Protein AF-A0A9W6NS60-F1 (afdb_monomer_lite)

Foldseek 3Di:
DDPPQPAPALVVLLVLLVLLLVLCCVLPVVCRPLSVLLSVLLSVLRVVQQVQAAWDKDQQQQAPVQWDQDPVGTDGHDSVRIGTYGQAANLLRHLVRCVVVVHHSVVSLVVVVVVCVVVVHDDFPVQLSNLSNQLSVLSNLSSCCSVPVCPPPVCSVVCNVVSSVSNVVSSCSNVPDDRPDDPPDD

InterPro domains:
  IPR002575 Aminoglycoside phosphotransferase [PF01636] (21-112)
  IPR011009 Protein kinase-like domain superfamily [SSF56112] (25-142)

Sequence (186 aa):
MQPEAAQRGGAEIIHESVRAGHALAEVRPDLAGALERCAAVLTPALHRLAATVPATIVHGDFESKNLVLTDSGPCAVDWSTAHVGAHLGDLYSLVRDASLAGVPADAIIAAYADECALLGAPVVDLAWQLALGGTVWTVRALRWVLEEGVHVVPESVTWIDELIERAGVVTDELAALSWTGHDTSP

pLDDT: mean 86.11, std 14.05, range [31.08, 96.5]

Organism: NCBI:txid53360

Secondary structure (DSSP, 8-state):
------B--HHHHHHHHHHHHHHHHHH-GGGTTTTHHHHHHHHHHHHHHHHHS--EEE-S---GGGEEEETTEEEE--GGG-EEE-S-SHHHHHHHHHHHTT--HHHHHHHHHHHHHHHT-----HHHHHHHHHHHHHHHHHHHIIIIIHHH-GGGGGGHHHHHHHHHHHHHHHHH----------

Radius of gyration: 17.15 Å; chains: 1; bounding box: 45×42×52 Å

Structure (mmCIF, N/CA/C/O backbone):
data_AF-A0A9W6NS60-F1
#
_entry.id   AF-A0A9W6NS60-F1
#
loop_
_atom_site.group_PDB
_atom_site.id
_atom_site.type_symbol
_atom_site.label_atom_id
_atom_site.label_alt_id
_atom_site.label_comp_id
_atom_site.label_asym_id
_atom_site.label_entity_id
_atom_site.label_seq_id
_atom_site.pdbx_PDB_ins_code
_atom_site.Cartn_x
_atom_site.Cartn_y
_atom_site.Cartn_z
_atom_site.occupancy
_atom_site.B_iso_or_equiv
_atom_site.auth_seq_id
_atom_site.auth_comp_id
_atom_site.auth_asym_id
_atom_site.auth_atom_id
_atom_site.pdbx_PDB_model_num
ATOM 1 N N . MET A 1 1 ? 1.491 -28.496 19.908 1.00 36.47 1 MET A N 1
ATOM 2 C CA . MET A 1 1 ? 1.407 -28.121 18.484 1.00 36.47 1 MET A CA 1
ATOM 3 C C . MET A 1 1 ? 1.727 -26.640 18.434 1.00 36.47 1 MET A C 1
ATOM 5 O O . MET A 1 1 ? 0.932 -25.856 18.932 1.00 36.47 1 MET A O 1
ATOM 9 N N . GLN A 1 2 ? 2.965 -26.294 18.080 1.00 31.08 2 GLN A N 1
ATOM 10 C CA . GLN A 1 2 ? 3.453 -24.916 18.167 1.00 31.08 2 GLN A CA 1
ATOM 11 C C . GLN A 1 2 ? 2.842 -24.097 17.025 1.00 31.08 2 GLN A C 1
ATOM 13 O O . GLN A 1 2 ? 2.970 -24.527 15.880 1.00 31.08 2 GLN A O 1
ATOM 18 N N . PRO A 1 3 ? 2.166 -22.967 17.291 1.00 41.47 3 PRO A N 1
ATOM 19 C CA . PRO A 1 3 ? 1.731 -22.088 16.229 1.00 41.47 3 PRO A CA 1
ATOM 20 C C . PRO A 1 3 ? 2.911 -21.176 15.882 1.00 41.47 3 PRO A C 1
ATOM 22 O O . PRO A 1 3 ? 3.006 -20.058 16.377 1.00 41.47 3 PRO A O 1
ATOM 25 N N . GLU A 1 4 ? 3.812 -21.641 15.020 1.00 36.50 4 GLU A N 1
ATOM 26 C CA . GLU A 1 4 ? 4.528 -20.728 14.121 1.00 36.50 4 GLU A CA 1
ATOM 27 C C . GLU A 1 4 ? 3.505 -20.217 13.095 1.00 36.50 4 GLU A C 1
ATOM 29 O O . GLU A 1 4 ? 3.523 -20.583 11.923 1.00 36.50 4 GLU A O 1
ATOM 34 N N . ALA A 1 5 ? 2.536 -19.414 13.545 1.00 44.50 5 ALA A N 1
ATOM 35 C CA . ALA A 1 5 ? 1.823 -18.548 12.621 1.00 44.50 5 ALA A CA 1
ATOM 36 C C . ALA A 1 5 ? 2.909 -17.697 11.960 1.00 44.50 5 ALA A C 1
ATOM 38 O O . ALA A 1 5 ? 3.639 -17.007 12.671 1.00 44.50 5 ALA A O 1
ATOM 39 N N . ALA A 1 6 ? 3.083 -17.849 10.644 1.00 49.59 6 ALA A N 1
ATOM 40 C CA . ALA A 1 6 ? 4.164 -17.242 9.883 1.00 49.59 6 ALA A CA 1
ATOM 41 C C . ALA A 1 6 ? 4.228 -15.744 10.196 1.00 49.59 6 ALA A C 1
ATOM 43 O O . ALA A 1 6 ? 3.398 -14.953 9.743 1.00 49.59 6 ALA A O 1
ATOM 44 N N . GLN A 1 7 ? 5.184 -15.370 11.040 1.00 52.56 7 GLN A N 1
ATOM 45 C CA . GLN A 1 7 ? 5.414 -13.988 11.398 1.00 52.56 7 GLN A CA 1
ATOM 46 C C . GLN A 1 7 ? 6.088 -13.342 10.196 1.00 52.56 7 GLN A C 1
ATOM 48 O O . GLN A 1 7 ? 7.312 -13.359 10.067 1.00 52.56 7 GLN A O 1
ATOM 53 N N . ARG A 1 8 ? 5.277 -12.819 9.276 1.00 61.31 8 ARG A N 1
ATOM 54 C CA . ARG A 1 8 ? 5.775 -12.020 8.161 1.00 61.31 8 ARG A CA 1
ATOM 55 C C . ARG A 1 8 ? 6.114 -10.637 8.702 1.00 61.31 8 ARG A C 1
ATOM 57 O O . ARG A 1 8 ? 5.271 -9.749 8.803 1.00 61.31 8 ARG A O 1
ATOM 64 N N . GLY A 1 9 ? 7.352 -10.496 9.159 1.00 66.44 9 GLY A N 1
ATOM 65 C CA . GLY A 1 9 ? 7.889 -9.231 9.651 1.00 66.44 9 GLY A CA 1
ATOM 66 C C . GLY A 1 9 ? 8.365 -8.324 8.515 1.00 66.44 9 GLY A C 1
ATOM 67 O O . GLY A 1 9 ? 8.507 -8.754 7.372 1.00 66.44 9 GLY A O 1
ATOM 68 N N . GLY A 1 10 ? 8.715 -7.077 8.845 1.00 74.81 10 GLY A N 1
ATOM 69 C CA . GLY A 1 10 ? 9.279 -6.119 7.881 1.00 74.81 10 GLY A CA 1
ATOM 70 C C . GLY A 1 10 ? 10.486 -6.650 7.090 1.00 74.81 10 GLY A C 1
ATOM 71 O O . GLY A 1 10 ? 10.685 -6.245 5.952 1.00 74.81 10 GLY A O 1
ATOM 72 N N . ALA A 1 11 ? 11.239 -7.613 7.635 1.00 79.19 11 ALA A N 1
ATOM 73 C CA . ALA A 1 11 ? 12.338 -8.285 6.939 1.00 79.19 11 ALA A CA 1
ATOM 74 C C . ALA A 1 11 ? 11.906 -9.007 5.649 1.00 79.19 11 ALA A C 1
ATOM 76 O O . ALA A 1 11 ? 12.643 -8.986 4.665 1.00 79.19 11 ALA A O 1
ATOM 77 N N . GLU A 1 12 ? 10.718 -9.616 5.626 1.00 82.50 12 GLU A N 1
ATOM 78 C CA . GLU A 1 12 ? 10.209 -10.281 4.424 1.00 82.50 12 GLU A CA 1
ATOM 79 C C . GLU A 1 12 ? 9.831 -9.262 3.353 1.00 82.50 12 GLU A C 1
ATOM 81 O O . GLU A 1 12 ? 10.194 -9.431 2.197 1.00 82.50 12 GLU A O 1
ATOM 86 N N . ILE A 1 13 ? 9.195 -8.158 3.743 1.00 83.69 13 ILE A N 1
ATOM 87 C CA . ILE A 1 13 ? 8.840 -7.073 2.819 1.00 83.69 13 ILE A CA 1
ATOM 88 C C . ILE A 1 13 ? 10.104 -6.423 2.234 1.00 83.69 13 ILE A C 1
ATOM 90 O O . ILE A 1 13 ? 10.163 -6.126 1.042 1.00 83.69 13 ILE A O 1
ATOM 94 N N . ILE A 1 14 ? 11.148 -6.241 3.048 1.00 86.19 14 ILE A N 1
ATOM 95 C CA . ILE A 1 14 ? 12.457 -5.768 2.573 1.00 86.19 14 ILE A CA 1
ATOM 96 C C . ILE A 1 14 ? 13.029 -6.751 1.546 1.00 86.19 14 ILE A C 1
ATOM 98 O O . ILE A 1 14 ? 13.502 -6.338 0.487 1.00 86.19 14 ILE A O 1
ATOM 102 N N . HIS A 1 15 ? 12.950 -8.054 1.823 1.00 88.38 15 HIS A N 1
ATOM 103 C CA . HIS A 1 15 ? 13.390 -9.081 0.886 1.00 88.38 15 HIS A CA 1
ATOM 104 C C . HIS A 1 15 ? 12.571 -9.074 -0.418 1.00 88.38 15 HIS A C 1
ATOM 106 O O . HIS A 1 15 ? 13.153 -9.153 -1.501 1.00 88.38 15 HIS A O 1
ATOM 112 N N . GLU A 1 16 ? 11.247 -8.913 -0.342 1.00 87.38 16 GLU A N 1
ATOM 113 C CA . GLU A 1 16 ? 10.368 -8.755 -1.507 1.00 87.38 16 GLU A CA 1
ATOM 114 C C . GLU A 1 16 ? 10.757 -7.524 -2.342 1.00 87.38 16 GLU A C 1
ATOM 116 O O . GLU A 1 16 ? 10.805 -7.618 -3.568 1.00 87.38 16 GLU A O 1
ATOM 121 N N . SER A 1 17 ? 11.114 -6.405 -1.703 1.00 89.00 17 SER A N 1
ATOM 122 C CA . SER A 1 17 ? 11.588 -5.198 -2.394 1.00 89.00 17 SER A CA 1
ATOM 123 C C . SER A 1 17 ? 12.903 -5.418 -3.139 1.00 89.00 17 SER A C 1
ATOM 125 O O . SER A 1 17 ? 13.058 -4.929 -4.258 1.00 89.00 17 SER A O 1
ATOM 127 N N . VAL A 1 18 ? 13.848 -6.149 -2.543 1.00 91.69 18 VAL A N 1
ATOM 128 C CA . VAL A 1 18 ? 15.124 -6.487 -3.195 1.00 91.69 18 VAL A CA 1
ATOM 129 C C . VAL A 1 18 ? 14.882 -7.402 -4.395 1.00 91.69 18 VAL A C 1
ATOM 131 O O . VAL A 1 18 ? 15.416 -7.157 -5.477 1.00 91.69 18 VAL A O 1
ATOM 134 N N . ARG A 1 19 ? 14.029 -8.419 -4.236 1.00 93.50 19 ARG A N 1
ATOM 135 C CA . ARG A 1 19 ? 13.643 -9.320 -5.330 1.00 93.50 19 ARG A CA 1
ATOM 136 C C . ARG A 1 19 ? 12.975 -8.580 -6.483 1.00 93.50 19 ARG A C 1
ATOM 138 O O . ARG A 1 19 ? 13.364 -8.794 -7.626 1.00 93.50 19 ARG A O 1
ATOM 145 N N . ALA A 1 20 ? 12.043 -7.672 -6.188 1.00 94.06 20 ALA A N 1
ATOM 146 C CA . ALA A 1 20 ? 11.406 -6.831 -7.199 1.00 94.06 20 ALA A CA 1
ATOM 147 C C . ALA A 1 20 ? 12.442 -6.019 -7.993 1.00 94.06 20 ALA A C 1
ATOM 149 O O . ALA A 1 20 ? 12.359 -5.951 -9.214 1.00 94.06 20 ALA A O 1
ATOM 150 N N . GLY A 1 21 ? 13.452 -5.454 -7.319 1.00 94.25 21 GLY A N 1
ATOM 151 C CA . GLY A 1 21 ? 14.536 -4.715 -7.975 1.00 94.25 21 GLY A CA 1
ATOM 152 C C . GLY A 1 21 ? 15.379 -5.578 -8.918 1.00 94.25 21 GLY A C 1
ATOM 153 O O . GLY A 1 21 ? 15.685 -5.148 -10.029 1.00 94.25 21 GLY A O 1
ATOM 154 N N . HIS A 1 22 ? 15.716 -6.804 -8.508 1.00 95.56 22 HIS A N 1
ATOM 155 C CA . HIS A 1 22 ? 16.437 -7.749 -9.365 1.00 95.56 22 HIS A CA 1
ATOM 156 C C . HIS A 1 22 ? 15.605 -8.186 -10.573 1.00 95.56 22 HIS A C 1
ATOM 158 O O . HIS A 1 22 ? 16.082 -8.081 -11.700 1.00 95.56 22 HIS A O 1
ATOM 164 N N . ALA A 1 23 ? 14.354 -8.598 -10.355 1.00 95.62 23 ALA A N 1
ATOM 165 C CA . ALA A 1 23 ? 13.457 -9.006 -11.435 1.00 95.62 23 ALA A CA 1
ATOM 166 C C . ALA A 1 23 ? 13.200 -7.855 -12.425 1.00 95.62 23 ALA A C 1
ATOM 168 O O . ALA A 1 23 ? 13.156 -8.065 -13.635 1.00 95.62 23 ALA A O 1
ATOM 169 N N . LEU A 1 24 ? 13.110 -6.613 -11.934 1.00 96.25 24 LEU A N 1
ATOM 170 C CA . LEU A 1 24 ? 12.964 -5.434 -12.784 1.00 96.25 24 LEU A CA 1
ATOM 171 C C . LEU A 1 24 ? 14.176 -5.249 -13.697 1.00 96.25 24 LEU A C 1
ATOM 173 O O . LEU A 1 24 ? 14.001 -5.009 -14.885 1.00 96.25 24 LEU A O 1
ATOM 177 N N . ALA A 1 25 ? 15.392 -5.394 -13.166 1.00 96.00 25 ALA A N 1
ATOM 178 C CA . ALA A 1 25 ? 16.612 -5.271 -13.960 1.00 96.00 25 ALA A CA 1
ATOM 179 C C . ALA A 1 25 ? 16.729 -6.355 -15.048 1.00 96.00 25 ALA A C 1
ATOM 181 O O . ALA A 1 25 ? 17.377 -6.120 -16.067 1.00 96.00 25 ALA A O 1
ATOM 182 N N . GLU A 1 26 ? 16.103 -7.518 -14.854 1.00 94.75 26 GLU A N 1
ATOM 183 C CA . GLU A 1 26 ? 16.051 -8.595 -15.847 1.00 94.75 26 GLU A CA 1
ATOM 184 C C . GLU A 1 26 ? 14.983 -8.346 -16.925 1.00 94.75 26 GLU A C 1
ATOM 186 O O . GLU A 1 26 ? 15.270 -8.474 -18.116 1.00 94.75 26 GLU A O 1
ATOM 191 N N . VAL A 1 27 ? 13.765 -7.965 -16.525 1.00 94.00 27 VAL A N 1
ATOM 192 C CA . VAL A 1 27 ? 12.612 -7.799 -17.435 1.00 94.00 27 VAL A CA 1
ATOM 193 C C . VAL A 1 27 ? 12.630 -6.446 -18.161 1.00 94.00 27 VAL A C 1
ATOM 195 O O . VAL A 1 27 ? 12.282 -6.367 -19.341 1.00 94.00 27 VAL A O 1
ATOM 198 N N . ARG A 1 28 ? 13.042 -5.374 -17.475 1.00 94.31 28 ARG A N 1
ATOM 199 C CA . ARG A 1 28 ? 13.142 -3.989 -17.975 1.00 94.31 28 ARG A CA 1
ATOM 200 C C . ARG A 1 28 ? 14.478 -3.359 -17.552 1.00 94.31 28 ARG A C 1
ATOM 202 O O . ARG A 1 28 ? 14.511 -2.516 -16.653 1.00 94.31 28 ARG A O 1
ATOM 209 N N . PRO A 1 29 ? 15.598 -3.729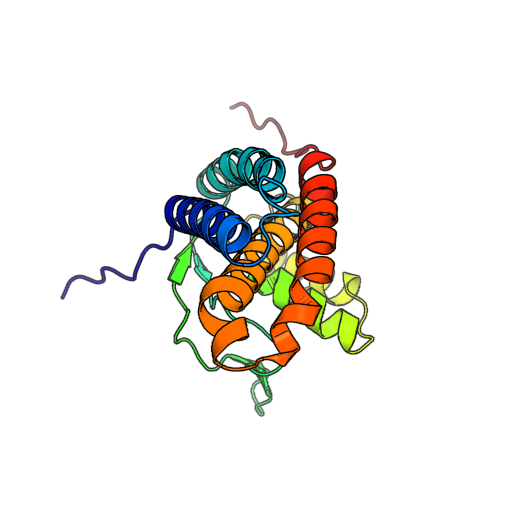 -18.203 1.00 95.62 29 PRO A N 1
ATOM 210 C CA . PRO A 1 29 ? 16.925 -3.208 -17.860 1.00 95.62 29 PRO A CA 1
ATOM 211 C C . PRO A 1 29 ? 17.036 -1.678 -17.943 1.00 95.62 29 PRO A C 1
ATOM 213 O O . PRO A 1 29 ? 17.870 -1.081 -17.267 1.00 95.62 29 PRO A O 1
ATOM 216 N N . ASP A 1 30 ? 16.193 -1.036 -18.755 1.00 96.25 30 ASP A N 1
ATOM 217 C CA . ASP A 1 30 ? 16.081 0.421 -18.870 1.00 96.25 30 ASP A CA 1
ATOM 218 C C . ASP A 1 30 ? 15.549 1.100 -17.596 1.00 96.25 30 ASP A C 1
ATOM 220 O O . ASP A 1 30 ? 15.785 2.290 -17.397 1.00 96.25 30 ASP A O 1
ATOM 224 N N . LEU A 1 31 ? 14.886 0.343 -16.717 1.00 95.56 31 LEU A N 1
ATOM 225 C CA . LEU A 1 31 ? 14.365 0.786 -15.421 1.00 95.56 31 LEU A CA 1
ATOM 226 C C . LEU A 1 31 ? 15.184 0.243 -14.238 1.00 95.56 31 LEU A C 1
ATOM 228 O O . LEU A 1 31 ? 14.749 0.321 -13.085 1.00 95.56 31 LEU A O 1
ATOM 232 N N . ALA A 1 32 ? 16.369 -0.319 -14.492 1.00 94.38 32 ALA A N 1
ATOM 233 C CA . ALA A 1 32 ? 17.237 -0.817 -13.433 1.00 94.38 32 ALA A CA 1
ATOM 234 C C . ALA A 1 32 ? 17.545 0.288 -12.403 1.00 94.38 32 ALA A C 1
ATOM 236 O O . ALA A 1 32 ? 17.852 1.427 -12.752 1.00 94.38 32 ALA A O 1
ATOM 237 N N . GLY A 1 33 ? 17.443 -0.056 -11.118 1.00 93.25 33 GLY A N 1
ATOM 238 C CA . GLY A 1 33 ? 17.663 0.880 -10.011 1.00 93.25 33 GLY A CA 1
ATOM 239 C C . GLY A 1 33 ? 16.458 1.759 -9.647 1.00 93.25 33 GLY A C 1
ATOM 240 O O . GLY A 1 33 ? 16.489 2.420 -8.610 1.00 93.25 33 GLY A O 1
ATOM 241 N N . ALA A 1 34 ? 15.353 1.726 -10.407 1.00 94.00 34 ALA A N 1
ATOM 242 C CA . ALA A 1 34 ? 14.173 2.563 -10.137 1.00 94.00 34 ALA A CA 1
ATOM 243 C C . ALA A 1 34 ? 13.568 2.364 -8.729 1.00 94.00 34 ALA A C 1
ATOM 245 O O . ALA A 1 34 ? 12.948 3.274 -8.181 1.00 94.00 34 ALA A O 1
ATOM 246 N N . LEU A 1 35 ? 13.784 1.198 -8.108 1.00 93.19 35 LEU A N 1
ATOM 247 C CA . LEU A 1 35 ? 13.288 0.873 -6.766 1.00 93.19 35 LEU A CA 1
ATOM 248 C C . LEU A 1 35 ? 14.288 1.142 -5.629 1.00 93.19 35 LEU A C 1
ATOM 250 O O . LEU A 1 35 ? 13.926 0.970 -4.465 1.00 93.19 35 LEU A O 1
ATOM 254 N N . GLU A 1 36 ? 15.520 1.575 -5.912 1.00 92.25 36 GLU A N 1
ATOM 255 C CA . GLU A 1 36 ? 16.553 1.777 -4.878 1.00 92.25 36 GLU A CA 1
ATOM 256 C C . GLU A 1 36 ? 16.108 2.786 -3.818 1.00 92.25 36 GLU A C 1
ATOM 258 O O . GLU A 1 36 ? 16.220 2.545 -2.612 1.00 92.25 36 GLU A O 1
ATOM 263 N N . ARG A 1 37 ? 15.529 3.904 -4.267 1.00 90.56 37 ARG A N 1
ATOM 264 C CA . ARG A 1 37 ? 14.999 4.928 -3.366 1.00 90.56 37 ARG A CA 1
ATOM 265 C C . ARG A 1 37 ? 13.819 4.410 -2.544 1.00 90.56 37 ARG A C 1
ATOM 267 O O . ARG A 1 37 ? 13.756 4.689 -1.349 1.00 90.56 37 ARG A O 1
ATOM 274 N N . CYS A 1 38 ? 12.921 3.643 -3.162 1.00 91.62 38 CYS A N 1
ATOM 275 C CA . CYS A 1 38 ? 11.798 3.015 -2.469 1.00 91.62 38 CYS A CA 1
ATOM 276 C C . CYS A 1 38 ? 12.305 2.120 -1.328 1.00 91.62 38 CYS A C 1
ATOM 278 O O . CYS A 1 38 ? 11.885 2.289 -0.186 1.00 91.62 38 CYS A O 1
ATOM 280 N N . ALA A 1 39 ? 13.278 1.243 -1.592 1.00 90.12 39 ALA A N 1
ATOM 281 C CA . ALA A 1 39 ? 13.865 0.369 -0.574 1.00 90.12 39 ALA A CA 1
ATOM 282 C C . ALA A 1 39 ? 14.515 1.151 0.587 1.00 90.12 39 ALA A C 1
ATOM 284 O O . ALA A 1 39 ? 14.366 0.772 1.757 1.00 90.12 39 ALA A O 1
ATOM 285 N N . ALA A 1 40 ? 15.196 2.261 0.276 1.00 91.56 40 ALA A N 1
ATOM 286 C CA . ALA A 1 40 ? 15.855 3.120 1.260 1.00 91.56 40 ALA A CA 1
ATOM 287 C C . ALA A 1 40 ? 14.871 3.845 2.198 1.00 91.56 40 ALA A C 1
ATOM 289 O O . ALA A 1 40 ? 15.190 4.046 3.369 1.00 91.56 40 ALA A O 1
ATOM 290 N N . VAL A 1 41 ? 13.681 4.212 1.712 1.00 92.62 41 VAL A N 1
ATOM 291 C CA . VAL A 1 41 ? 12.613 4.822 2.529 1.00 92.62 41 VAL A CA 1
ATOM 292 C C . VAL A 1 41 ? 11.813 3.752 3.278 1.00 92.62 41 VAL A C 1
ATOM 294 O O . VAL A 1 41 ? 11.516 3.903 4.465 1.00 92.62 41 VAL A O 1
ATOM 297 N N . LEU A 1 42 ? 11.501 2.644 2.606 1.00 90.25 42 LEU A N 1
ATOM 298 C CA . LEU A 1 42 ? 10.649 1.579 3.123 1.00 90.25 42 LEU A CA 1
ATOM 299 C C . LEU A 1 42 ? 11.269 0.870 4.334 1.00 90.25 42 LEU A C 1
ATOM 301 O O . LEU A 1 42 ? 10.591 0.643 5.334 1.00 90.25 42 LEU A O 1
ATOM 305 N N . THR A 1 43 ? 12.564 0.557 4.274 1.00 90.56 43 THR A N 1
ATOM 306 C CA . THR A 1 43 ? 13.271 -0.177 5.339 1.00 90.56 43 THR A CA 1
ATOM 307 C C . THR A 1 43 ? 13.153 0.499 6.716 1.00 90.56 43 THR A C 1
ATOM 309 O O . THR A 1 43 ? 12.602 -0.114 7.634 1.00 90.56 43 THR A O 1
ATOM 312 N N . PRO A 1 44 ? 13.601 1.756 6.916 1.00 90.88 44 PRO A N 1
ATOM 313 C CA . PRO A 1 44 ? 13.474 2.414 8.217 1.00 90.88 44 PRO A CA 1
ATOM 314 C C . PRO A 1 44 ? 12.011 2.627 8.637 1.00 90.88 44 PRO A C 1
ATOM 316 O O . PRO A 1 44 ? 11.717 2.590 9.834 1.00 90.88 44 PRO A O 1
ATOM 319 N N . ALA A 1 45 ? 11.085 2.807 7.688 1.00 90.50 45 ALA A N 1
ATOM 320 C CA . ALA A 1 45 ? 9.660 2.947 7.980 1.00 90.50 45 ALA A CA 1
ATOM 321 C C . ALA A 1 45 ? 9.052 1.651 8.545 1.00 90.50 45 ALA A C 1
ATOM 323 O O . ALA A 1 45 ? 8.366 1.689 9.565 1.00 90.50 45 ALA A O 1
ATOM 324 N N . LEU A 1 46 ? 9.368 0.493 7.958 1.00 88.88 46 LEU A N 1
ATOM 325 C CA . LEU A 1 46 ? 8.920 -0.812 8.457 1.00 88.88 46 LEU A CA 1
ATOM 326 C C . LEU A 1 46 ? 9.470 -1.120 9.852 1.00 88.88 46 LEU A C 1
ATOM 328 O O . LEU A 1 46 ? 8.734 -1.600 10.713 1.00 88.88 46 LEU A O 1
ATOM 332 N N . HIS A 1 47 ? 10.748 -0.813 10.094 1.00 88.25 47 HIS A N 1
ATOM 333 C CA . HIS A 1 47 ? 11.355 -0.964 11.419 1.00 88.25 47 HIS A CA 1
ATOM 334 C C . HIS A 1 47 ? 10.649 -0.092 12.460 1.00 88.25 47 HIS A C 1
ATOM 336 O O . HIS A 1 47 ? 10.388 -0.545 13.574 1.00 88.25 47 HIS A O 1
ATOM 342 N N . ARG A 1 48 ? 10.311 1.148 12.090 1.00 86.50 48 ARG A N 1
ATOM 343 C CA . ARG A 1 48 ? 9.569 2.061 12.960 1.00 86.50 48 ARG A CA 1
ATOM 344 C C . ARG A 1 48 ? 8.178 1.525 13.271 1.00 86.50 48 ARG A C 1
ATOM 346 O O . ARG A 1 48 ? 7.822 1.474 14.440 1.00 86.50 48 ARG A O 1
ATOM 353 N N . LEU A 1 49 ? 7.422 1.105 12.259 1.00 86.31 49 LEU A N 1
ATOM 354 C CA . LEU A 1 49 ? 6.073 0.580 12.462 1.00 86.31 49 LEU A CA 1
ATOM 355 C C . LEU A 1 49 ? 6.080 -0.634 13.398 1.00 86.31 49 LEU A C 1
ATOM 357 O O . LEU A 1 49 ? 5.277 -0.698 14.323 1.00 86.31 49 LEU A O 1
ATOM 361 N N . ALA A 1 50 ? 7.014 -1.566 13.194 1.00 84.31 50 ALA A N 1
ATOM 362 C CA . ALA A 1 50 ? 7.142 -2.751 14.038 1.00 84.31 50 ALA A CA 1
ATOM 363 C C . ALA A 1 50 ? 7.455 -2.419 15.511 1.00 84.31 50 ALA A C 1
ATOM 365 O O . ALA A 1 50 ? 7.158 -3.222 16.392 1.00 84.31 50 ALA A O 1
ATOM 366 N N . ALA A 1 51 ? 8.053 -1.255 15.782 1.00 85.12 51 ALA A N 1
ATOM 367 C CA . ALA A 1 51 ? 8.344 -0.787 17.133 1.00 85.12 51 ALA A CA 1
ATOM 368 C C . ALA A 1 51 ? 7.184 -0.005 17.777 1.00 85.12 51 ALA A C 1
ATOM 370 O O . ALA A 1 51 ? 7.158 0.123 19.000 1.00 85.12 51 ALA A O 1
ATOM 371 N N . THR A 1 52 ? 6.252 0.541 16.988 1.00 82.44 52 THR A N 1
ATOM 372 C CA . THR A 1 52 ? 5.200 1.451 17.478 1.00 82.44 52 THR A CA 1
ATOM 373 C C . THR A 1 52 ? 3.804 0.844 17.479 1.00 82.44 52 THR A C 1
ATOM 375 O O . THR A 1 52 ? 2.990 1.205 18.327 1.00 82.44 52 THR A O 1
ATOM 378 N N . VAL A 1 53 ? 3.512 -0.061 16.547 1.00 82.38 53 VAL A N 1
ATOM 379 C CA . VAL A 1 53 ? 2.182 -0.648 16.372 1.00 82.38 53 VAL A CA 1
ATOM 380 C C . VAL A 1 53 ? 2.233 -2.131 16.739 1.00 82.38 53 VAL A C 1
ATOM 382 O O . VAL A 1 53 ? 3.044 -2.870 16.174 1.00 82.38 53 VAL A O 1
ATOM 385 N N . PRO A 1 54 ? 1.378 -2.597 17.670 1.00 83.56 54 PRO A N 1
ATOM 386 C CA . PRO A 1 54 ? 1.281 -4.013 17.996 1.00 83.56 54 PRO A CA 1
ATOM 387 C C . PRO A 1 54 ? 0.968 -4.855 16.759 1.00 83.56 54 PRO A C 1
ATOM 389 O O . PRO A 1 54 ? 0.166 -4.466 15.908 1.00 83.56 54 PRO A O 1
ATOM 392 N N . ALA A 1 55 ? 1.574 -6.038 16.679 1.00 85.31 55 ALA A N 1
ATOM 393 C CA . ALA A 1 55 ? 1.235 -6.983 15.629 1.00 85.31 55 ALA A CA 1
ATOM 394 C C . ALA A 1 55 ? -0.212 -7.475 15.794 1.00 85.31 55 ALA A C 1
ATOM 396 O O . ALA A 1 55 ? -0.659 -7.784 16.900 1.00 85.31 55 ALA A O 1
ATOM 397 N N . THR A 1 56 ? -0.918 -7.576 14.676 1.00 86.44 56 THR A N 1
ATOM 398 C CA . THR A 1 56 ? -2.277 -8.102 14.557 1.00 86.44 56 THR A CA 1
ATOM 399 C C . THR A 1 56 ? -2.321 -9.146 13.441 1.00 86.44 56 THR A C 1
ATOM 401 O O . THR A 1 56 ? -1.307 -9.426 12.795 1.00 86.44 56 THR A O 1
ATOM 404 N N . ILE A 1 57 ? -3.489 -9.741 13.217 1.00 89.88 57 ILE A N 1
ATOM 405 C CA . ILE A 1 57 ? -3.743 -10.530 12.015 1.00 89.88 57 ILE A CA 1
ATOM 406 C C . ILE A 1 57 ? -3.936 -9.554 10.854 1.00 89.88 57 ILE A C 1
ATOM 408 O O . ILE A 1 57 ? -4.828 -8.709 10.886 1.00 89.88 57 ILE A O 1
ATOM 412 N N . VAL A 1 58 ? -3.097 -9.695 9.837 1.00 88.44 58 VAL A N 1
ATOM 413 C CA . VAL A 1 58 ? -3.195 -9.006 8.552 1.00 88.44 58 VAL A CA 1
ATOM 414 C C . VAL A 1 58 ? -3.707 -10.025 7.544 1.00 88.44 58 VAL A C 1
ATOM 416 O O . VAL A 1 58 ? -3.140 -11.111 7.427 1.00 88.44 58 VAL A O 1
ATOM 419 N N . HIS A 1 59 ? -4.775 -9.699 6.825 1.00 91.94 59 HIS A N 1
ATOM 420 C CA . HIS A 1 59 ? -5.345 -10.541 5.777 1.00 91.94 59 HIS A CA 1
ATOM 421 C C . HIS A 1 59 ? -4.380 -10.675 4.596 1.00 91.94 59 HIS A C 1
ATOM 423 O O . HIS A 1 59 ? -4.172 -11.766 4.067 1.00 91.94 59 HIS A O 1
ATOM 429 N N . GLY A 1 60 ? -3.752 -9.566 4.194 1.00 87.25 60 GLY A N 1
ATOM 430 C CA . GLY A 1 60 ? -2.720 -9.529 3.157 1.00 87.25 60 GLY A CA 1
ATOM 431 C C . GLY A 1 60 ? -3.244 -9.443 1.721 1.00 87.25 60 GLY A C 1
ATOM 432 O O . GLY A 1 60 ? -2.420 -9.311 0.816 1.00 87.25 60 GLY A O 1
ATOM 433 N N . ASP A 1 61 ? -4.569 -9.480 1.555 1.00 89.00 61 ASP A N 1
ATOM 434 C CA . ASP A 1 61 ? -5.334 -9.304 0.306 1.00 89.00 61 ASP A CA 1
ATOM 435 C C . ASP A 1 61 ? -6.752 -8.781 0.640 1.00 89.00 61 ASP A C 1
ATOM 437 O O . ASP A 1 61 ? -7.770 -9.354 0.254 1.00 89.00 61 ASP A O 1
ATOM 441 N N . PHE A 1 62 ? -6.833 -7.761 1.505 1.00 92.44 62 PHE A N 1
ATOM 442 C CA . PHE A 1 62 ? -8.106 -7.229 2.013 1.00 92.44 62 PHE A CA 1
ATOM 443 C C . PHE A 1 62 ? -8.755 -6.264 1.013 1.00 92.44 62 PHE A C 1
ATOM 445 O O . PHE A 1 62 ? -8.769 -5.045 1.189 1.00 92.44 62 PHE A O 1
ATOM 452 N N . GLU A 1 63 ? -9.253 -6.835 -0.075 1.00 91.12 63 GLU A N 1
ATOM 453 C CA . GLU A 1 63 ? -9.878 -6.131 -1.193 1.00 91.12 63 GLU A CA 1
ATOM 454 C C . GLU A 1 63 ? -11.380 -6.431 -1.254 1.00 91.12 63 GLU A C 1
ATOM 456 O O . GLU A 1 63 ? -11.857 -7.423 -0.699 1.00 91.12 63 GLU A O 1
ATOM 461 N N . SER A 1 64 ? -12.144 -5.593 -1.957 1.00 92.00 64 SER A N 1
ATOM 462 C CA . SER A 1 64 ? -13.609 -5.710 -2.044 1.00 92.00 64 SER A CA 1
ATOM 463 C C . SER A 1 64 ? -14.071 -7.073 -2.574 1.00 92.00 64 SER A C 1
ATOM 465 O O . SER A 1 64 ? -15.071 -7.612 -2.102 1.00 92.00 64 SER A O 1
ATOM 467 N N . LYS A 1 65 ? -13.300 -7.683 -3.486 1.00 93.06 65 LYS A N 1
ATOM 468 C CA . LYS A 1 65 ? -13.527 -9.043 -4.011 1.00 93.06 65 LYS A CA 1
ATOM 469 C C . LYS A 1 65 ? -13.490 -10.142 -2.938 1.00 93.06 65 LYS A C 1
ATOM 471 O O . LYS A 1 65 ? -14.104 -11.188 -3.128 1.00 93.06 65 LYS A O 1
ATOM 476 N N . ASN A 1 66 ? -12.799 -9.893 -1.825 1.00 95.94 66 ASN A N 1
ATOM 477 C CA . ASN A 1 66 ? -12.628 -10.818 -0.705 1.00 95.94 66 ASN A CA 1
ATOM 478 C C . ASN A 1 66 ? -13.550 -10.475 0.482 1.00 95.94 66 ASN A C 1
ATOM 480 O O . ASN A 1 66 ? -13.387 -11.014 1.577 1.00 95.94 66 ASN A O 1
ATOM 484 N N . LEU A 1 67 ? -14.545 -9.602 0.275 1.00 94.81 67 LEU A N 1
ATOM 485 C CA . LEU A 1 67 ? -15.571 -9.265 1.258 1.00 94.81 67 LEU A CA 1
ATOM 486 C C . LEU A 1 67 ? -16.944 -9.760 0.796 1.00 94.81 67 LEU A C 1
ATOM 488 O O . LEU A 1 67 ? -17.476 -9.334 -0.228 1.00 94.81 67 LEU A O 1
ATOM 492 N N . VAL A 1 68 ? -17.556 -10.633 1.592 1.00 96.25 68 VAL A N 1
ATOM 493 C CA . VAL A 1 68 ? -18.908 -11.149 1.361 1.00 96.25 68 VAL A CA 1
ATOM 494 C C . VAL A 1 68 ? -19.873 -10.467 2.319 1.00 96.25 68 VAL A C 1
ATOM 496 O O . VAL A 1 68 ? -19.705 -10.532 3.535 1.00 96.25 68 VAL A O 1
ATOM 499 N N . LEU A 1 69 ? -20.913 -9.828 1.786 1.00 95.69 69 LEU A N 1
ATOM 500 C CA . LEU A 1 69 ? -21.990 -9.282 2.607 1.00 95.69 69 LEU A CA 1
ATOM 501 C C . LEU A 1 69 ? -22.923 -10.408 3.056 1.00 95.69 69 LEU A C 1
ATOM 503 O O . LEU A 1 69 ? -23.465 -11.147 2.234 1.00 95.69 69 LEU A O 1
ATOM 507 N N . THR A 1 70 ? -23.111 -10.522 4.366 1.00 95.50 70 THR A N 1
ATOM 508 C CA . THR A 1 70 ? -24.034 -11.470 4.998 1.00 95.50 70 THR A CA 1
ATOM 509 C C . THR A 1 70 ? -25.113 -10.717 5.772 1.00 95.50 70 THR A C 1
ATOM 511 O O . THR A 1 70 ? -24.982 -9.517 6.019 1.00 95.50 70 THR A O 1
ATOM 514 N N . ASP A 1 71 ? -26.142 -11.425 6.242 1.00 95.50 71 ASP A N 1
ATOM 515 C CA . ASP A 1 71 ? -27.178 -10.849 7.115 1.00 95.50 71 ASP A CA 1
ATOM 516 C C . ASP A 1 71 ? -26.611 -10.274 8.428 1.00 95.50 71 ASP A C 1
ATOM 518 O O . ASP A 1 71 ? -27.247 -9.446 9.074 1.00 95.50 71 ASP A O 1
ATOM 522 N N . SER A 1 72 ? -25.412 -10.709 8.834 1.00 93.88 72 SER A N 1
ATOM 523 C CA . SER A 1 72 ? -24.708 -10.228 10.033 1.00 93.88 72 SER A CA 1
ATOM 524 C C . SER A 1 72 ? -23.665 -9.144 9.736 1.00 93.88 72 SER A C 1
ATOM 526 O O . SER A 1 72 ? -22.973 -8.705 10.651 1.00 93.88 72 SER A O 1
ATOM 528 N N . GLY A 1 73 ? -23.540 -8.713 8.477 1.00 92.56 73 GLY A N 1
ATOM 529 C CA . GLY A 1 73 ? -22.545 -7.739 8.028 1.00 92.56 73 GLY A CA 1
ATOM 530 C C . GLY A 1 73 ? -21.467 -8.330 7.108 1.00 92.56 73 GLY A C 1
ATOM 531 O O . GLY A 1 73 ? -21.587 -9.476 6.657 1.00 92.56 73 GLY A O 1
ATOM 532 N N . PRO A 1 74 ? -20.433 -7.536 6.774 1.00 91.88 74 PRO A N 1
ATOM 533 C CA . PRO A 1 74 ? -19.341 -7.969 5.908 1.00 91.88 74 PRO A CA 1
ATOM 534 C C . PRO A 1 74 ? -18.492 -9.059 6.575 1.00 91.88 74 PRO A C 1
ATOM 536 O O . PRO A 1 74 ? -18.143 -8.968 7.750 1.00 91.88 74 PRO A O 1
ATOM 539 N N . CYS A 1 75 ? -18.133 -10.080 5.804 1.00 95.25 75 CYS A N 1
ATOM 540 C CA . CYS A 1 75 ? -17.275 -11.183 6.213 1.00 95.25 75 CYS A CA 1
ATOM 541 C C . CYS A 1 75 ? -16.102 -11.311 5.237 1.00 95.25 75 CYS A C 1
ATOM 543 O O . CYS A 1 75 ? -16.311 -11.405 4.027 1.00 95.25 75 CYS A O 1
ATOM 545 N N . ALA A 1 76 ? -14.878 -11.318 5.763 1.00 95.19 76 ALA A N 1
ATOM 546 C CA . ALA A 1 76 ? -13.681 -11.518 4.958 1.00 95.19 76 ALA A CA 1
ATOM 547 C C . ALA A 1 76 ? -13.452 -13.004 4.651 1.00 95.19 76 ALA A C 1
ATOM 549 O O . ALA A 1 76 ? -13.557 -13.863 5.536 1.00 95.19 76 ALA A O 1
ATOM 550 N N . VAL A 1 77 ? -13.128 -13.293 3.395 1.00 96.50 77 VAL A N 1
ATOM 551 C CA . VAL A 1 77 ? -12.839 -14.632 2.868 1.00 96.50 77 VAL A CA 1
ATOM 552 C C . VAL A 1 77 ? -11.463 -14.651 2.201 1.00 96.50 77 VAL A C 1
ATOM 554 O O . VAL A 1 77 ? -10.893 -13.606 1.942 1.00 96.50 77 VAL A O 1
ATOM 557 N N . ASP A 1 78 ? -10.954 -15.843 1.883 1.00 95.50 78 ASP A N 1
ATOM 558 C CA . ASP A 1 78 ? -9.620 -16.033 1.287 1.00 95.50 78 ASP A CA 1
ATOM 559 C C . ASP A 1 78 ? -8.451 -15.580 2.185 1.00 95.50 78 ASP A C 1
ATOM 561 O O . ASP A 1 78 ? -7.596 -14.772 1.838 1.00 95.50 78 ASP A O 1
ATOM 565 N N . TRP A 1 79 ? -8.372 -16.195 3.366 1.00 94.44 79 TRP A N 1
ATOM 566 C CA . TRP A 1 79 ? -7.309 -15.973 4.352 1.00 94.44 79 TRP A CA 1
ATOM 567 C C . TRP A 1 79 ? -5.961 -16.621 3.979 1.00 94.44 79 TRP A C 1
ATOM 569 O O . TRP A 1 79 ? -5.098 -16.793 4.840 1.00 94.44 79 TRP A O 1
ATOM 579 N N . SER A 1 80 ? -5.762 -17.035 2.725 1.00 91.12 80 SER A N 1
ATOM 580 C CA . SER A 1 80 ? -4.577 -17.798 2.301 1.00 91.12 80 SER A CA 1
ATOM 581 C C . SER A 1 80 ? -3.270 -16.997 2.405 1.00 91.12 80 SER A C 1
ATOM 583 O O . SER A 1 80 ? -2.202 -17.579 2.606 1.00 91.12 80 SER A O 1
ATOM 585 N N . THR A 1 81 ? -3.352 -15.665 2.339 1.00 86.00 81 THR A N 1
ATOM 586 C CA . THR A 1 81 ? -2.225 -14.728 2.493 1.00 86.00 81 THR A CA 1
ATOM 587 C C . THR A 1 81 ? -2.075 -14.163 3.907 1.00 86.00 81 THR A C 1
ATOM 589 O O . THR A 1 81 ? -1.210 -13.307 4.147 1.00 86.00 81 THR A O 1
ATOM 592 N N . ALA A 1 82 ? -2.916 -14.614 4.840 1.00 89.81 82 ALA A N 1
ATOM 593 C CA . ALA A 1 82 ? -2.982 -14.038 6.167 1.00 89.81 82 ALA A CA 1
ATOM 594 C C . ALA A 1 82 ? -1.719 -14.329 6.982 1.00 89.81 82 ALA A C 1
ATOM 596 O O . ALA A 1 82 ? -1.134 -15.412 6.917 1.00 89.81 82 ALA A O 1
ATOM 597 N N . HIS A 1 83 ? -1.298 -13.345 7.767 1.00 86.75 83 HIS A N 1
ATOM 598 C CA . HIS A 1 83 ? -0.090 -13.418 8.580 1.00 86.75 83 HIS A CA 1
ATOM 599 C C . HIS A 1 83 ? -0.202 -12.539 9.822 1.00 86.75 83 HIS A C 1
ATOM 601 O O . HIS A 1 83 ? -1.099 -11.708 9.942 1.00 86.75 83 HIS A O 1
ATOM 607 N N . VAL A 1 84 ? 0.734 -12.716 10.755 1.00 87.81 84 VAL A N 1
ATOM 608 C CA . VAL A 1 84 ? 0.862 -11.837 11.920 1.00 87.81 84 VAL A CA 1
ATOM 609 C C . VAL A 1 84 ? 1.901 -10.763 11.620 1.00 87.81 84 VAL A C 1
ATOM 611 O O . VAL A 1 84 ? 3.057 -11.083 11.335 1.00 87.81 84 VAL A O 1
ATOM 614 N N . GLY A 1 85 ? 1.498 -9.498 11.699 1.00 83.81 85 GLY A N 1
ATOM 615 C CA . GLY A 1 85 ? 2.345 -8.348 11.388 1.00 83.81 85 GLY A CA 1
ATOM 616 C C . GLY A 1 85 ? 1.712 -7.037 11.839 1.00 83.81 85 GLY A C 1
ATOM 617 O O . GLY A 1 85 ? 0.591 -7.014 12.344 1.00 83.81 85 GLY A O 1
ATOM 618 N N . ALA A 1 86 ? 2.432 -5.929 11.689 1.00 79.69 86 ALA A N 1
ATOM 619 C CA . ALA A 1 86 ? 1.815 -4.623 11.879 1.00 79.69 86 ALA A CA 1
ATOM 620 C C . ALA A 1 86 ? 0.844 -4.335 10.721 1.00 79.69 86 ALA A C 1
ATOM 622 O O . ALA A 1 86 ? 1.076 -4.759 9.587 1.00 79.69 86 ALA A O 1
ATOM 623 N N . HIS A 1 87 ? -0.240 -3.617 11.013 1.00 70.44 87 HIS A N 1
ATOM 624 C CA . HIS A 1 87 ? -1.226 -3.208 10.016 1.00 70.44 87 HIS A CA 1
ATOM 625 C C . HIS A 1 87 ? -0.533 -2.366 8.928 1.00 70.44 87 HIS A C 1
ATOM 627 O O . HIS A 1 87 ? -0.092 -1.244 9.181 1.00 70.44 87 HIS A O 1
ATOM 633 N N . LEU A 1 88 ? -0.410 -2.921 7.722 1.00 66.38 88 LEU A N 1
ATOM 634 C CA . LEU A 1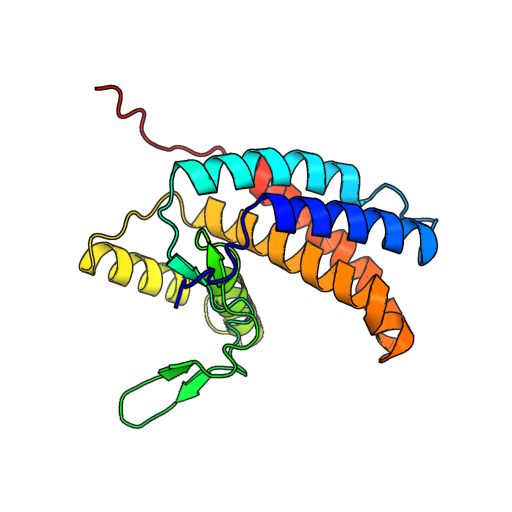 88 ? 0.320 -2.302 6.615 1.00 66.38 88 LEU A CA 1
ATOM 635 C C . LEU A 1 88 ? -0.554 -2.173 5.372 1.00 66.38 88 LEU A C 1
ATOM 637 O O . LEU A 1 88 ? -0.782 -1.072 4.898 1.00 66.38 88 LEU A O 1
ATOM 641 N N . GLY A 1 89 ? -1.046 -3.287 4.833 1.00 75.81 89 GLY A N 1
ATOM 642 C CA . GLY A 1 89 ? -1.630 -3.307 3.487 1.00 75.81 89 GLY A CA 1
ATOM 643 C C . GLY A 1 89 ? -3.154 -3.302 3.421 1.00 75.81 89 GLY A C 1
ATOM 644 O O . GLY A 1 89 ? -3.700 -2.892 2.399 1.00 75.81 89 GLY A O 1
ATOM 645 N N . ASP A 1 90 ? -3.844 -3.748 4.470 1.00 90.00 90 ASP A N 1
ATOM 646 C CA . ASP A 1 90 ? -5.274 -4.068 4.371 1.00 90.00 90 ASP A CA 1
ATOM 647 C C . ASP A 1 90 ? -6.146 -2.813 4.246 1.00 90.00 90 ASP A C 1
ATOM 649 O O . ASP A 1 90 ? -6.926 -2.704 3.301 1.00 90.00 90 ASP A O 1
ATOM 653 N N . LEU A 1 91 ? -5.959 -1.815 5.119 1.00 90.38 91 LEU A N 1
ATOM 654 C CA . LEU A 1 91 ? -6.687 -0.547 4.998 1.00 90.38 91 LEU A CA 1
ATOM 655 C C . LEU A 1 91 ? -6.328 0.192 3.707 1.00 90.38 91 LEU A C 1
ATOM 657 O O . LEU A 1 91 ? -7.218 0.742 3.067 1.00 90.38 91 LEU A O 1
ATOM 661 N N . TYR A 1 92 ? -5.056 0.180 3.288 1.00 92.19 92 TYR A N 1
ATOM 662 C CA . TYR A 1 92 ? -4.668 0.777 2.006 1.00 92.19 92 TYR A CA 1
ATOM 663 C C . TYR A 1 92 ? -5.408 0.117 0.837 1.00 92.19 92 TYR A C 1
ATOM 665 O O . TYR A 1 92 ? -5.942 0.817 -0.021 1.00 92.19 92 TYR A O 1
ATOM 673 N N . SER A 1 93 ? -5.454 -1.217 0.809 1.00 91.25 93 SER A N 1
ATOM 674 C CA . SER A 1 93 ? -6.100 -1.971 -0.271 1.00 91.25 93 SER A CA 1
ATOM 675 C C . SER A 1 93 ? -7.598 -1.681 -0.316 1.00 91.25 93 SER A C 1
ATOM 677 O O . SER A 1 93 ? -8.122 -1.373 -1.385 1.00 91.25 93 SER A O 1
ATOM 679 N N . LEU A 1 94 ? -8.256 -1.641 0.846 1.00 92.19 94 LEU A N 1
ATOM 680 C CA . LEU A 1 94 ? -9.669 -1.283 0.949 1.00 92.19 94 LEU A CA 1
ATOM 681 C C . LEU A 1 94 ? -9.949 0.161 0.503 1.00 92.19 94 LEU A C 1
ATOM 683 O O . LEU A 1 94 ? -10.886 0.399 -0.256 1.00 92.19 94 LEU A O 1
ATOM 687 N N . VAL A 1 95 ? -9.136 1.128 0.945 1.00 93.50 95 VAL A N 1
ATOM 688 C CA . VAL A 1 95 ? -9.265 2.546 0.561 1.00 93.50 95 VAL A CA 1
ATOM 689 C C . VAL A 1 95 ? -9.049 2.731 -0.942 1.00 93.50 95 VAL A C 1
ATOM 691 O O . VAL A 1 95 ? -9.784 3.490 -1.583 1.00 93.50 95 VAL A O 1
ATOM 694 N N . ARG A 1 96 ? -8.070 2.028 -1.523 1.00 91.69 96 ARG A N 1
ATOM 695 C CA . ARG A 1 96 ? -7.807 2.044 -2.967 1.00 91.69 96 ARG A CA 1
ATOM 696 C C . ARG A 1 96 ? -9.003 1.498 -3.747 1.00 91.69 96 ARG A C 1
ATOM 698 O O . ARG A 1 96 ? -9.481 2.179 -4.649 1.00 91.69 96 ARG A O 1
ATOM 705 N N . ASP A 1 97 ? -9.499 0.316 -3.387 1.00 91.81 97 ASP A N 1
ATOM 706 C CA . ASP A 1 97 ? -10.647 -0.321 -4.048 1.00 91.81 97 ASP A CA 1
ATOM 707 C C . ASP A 1 97 ? -11.899 0.555 -3.989 1.00 91.81 97 ASP A C 1
ATOM 709 O O . ASP A 1 97 ? -12.582 0.769 -4.990 1.00 91.81 97 ASP A O 1
ATOM 713 N N . ALA A 1 98 ? -12.173 1.118 -2.817 1.00 90.88 98 ALA A N 1
ATOM 714 C CA . ALA A 1 98 ? -13.281 2.034 -2.622 1.00 90.88 98 ALA A CA 1
ATOM 715 C C . ALA A 1 98 ? -13.161 3.286 -3.497 1.00 90.88 98 ALA A C 1
ATOM 717 O O . ALA A 1 98 ? -14.131 3.678 -4.145 1.00 90.88 98 ALA A O 1
ATOM 718 N N . SER A 1 99 ? -11.960 3.865 -3.579 1.00 91.50 99 SER A N 1
ATOM 719 C CA . SER A 1 99 ? -11.694 5.028 -4.432 1.00 91.50 99 SER A CA 1
ATOM 720 C C . SER A 1 99 ? -11.945 4.710 -5.909 1.00 91.50 99 SER A C 1
ATOM 722 O O . SER A 1 99 ? -12.570 5.506 -6.609 1.00 91.50 99 SER A O 1
ATOM 724 N N . LEU A 1 100 ? -11.532 3.525 -6.374 1.00 90.50 100 LEU A N 1
ATOM 725 C CA . LEU A 1 100 ? -11.807 3.043 -7.736 1.00 90.50 100 LEU A CA 1
ATOM 726 C C . LEU A 1 100 ? -13.309 2.838 -7.993 1.00 90.50 100 LEU A C 1
ATOM 728 O O . LEU A 1 100 ? -13.777 3.041 -9.112 1.00 90.50 100 LEU A O 1
ATOM 732 N N . ALA A 1 101 ? -14.075 2.496 -6.957 1.00 89.81 101 ALA A N 1
ATOM 733 C CA . ALA A 1 101 ? -15.531 2.385 -7.001 1.00 89.81 101 ALA A CA 1
ATOM 734 C C . ALA A 1 101 ? -16.270 3.731 -6.824 1.00 89.81 101 ALA A C 1
ATOM 736 O O . ALA A 1 101 ? -17.501 3.754 -6.792 1.00 89.81 101 ALA A O 1
ATOM 737 N N . GLY A 1 102 ? -15.552 4.856 -6.705 1.00 92.00 102 GLY A N 1
ATOM 738 C CA . GLY A 1 102 ? -16.138 6.185 -6.499 1.00 92.00 102 GLY A CA 1
ATOM 739 C C . GLY A 1 102 ? -16.612 6.456 -5.066 1.00 92.00 102 GLY A C 1
ATOM 740 O O . GLY A 1 102 ? -17.344 7.420 -4.834 1.00 92.00 102 GLY A O 1
ATOM 741 N N . VAL A 1 103 ? -16.212 5.624 -4.103 1.00 90.88 103 VAL A N 1
ATOM 742 C CA . VAL A 1 103 ? -16.461 5.840 -2.676 1.00 90.88 103 VAL A CA 1
ATOM 743 C C . VAL A 1 103 ? -15.375 6.767 -2.111 1.00 90.88 103 VAL A C 1
ATOM 745 O O . VAL A 1 103 ? -14.191 6.541 -2.368 1.00 90.88 103 VAL A O 1
ATOM 748 N N . PRO A 1 104 ? -15.737 7.797 -1.326 1.00 91.06 104 PRO A N 1
ATOM 749 C CA . PRO A 1 104 ? -14.759 8.696 -0.723 1.00 91.06 104 PRO A CA 1
ATOM 750 C C . PRO A 1 104 ? -13.799 7.965 0.231 1.00 91.06 104 PRO A C 1
ATOM 752 O O . PRO A 1 104 ? -14.225 7.289 1.170 1.00 91.06 104 PRO A O 1
ATOM 755 N N . ALA A 1 105 ? -12.492 8.107 -0.007 1.00 90.19 105 ALA A N 1
ATOM 756 C CA . ALA A 1 105 ? -11.438 7.494 0.806 1.00 90.19 105 ALA A CA 1
ATOM 757 C C . ALA A 1 105 ? -11.497 7.931 2.280 1.00 90.19 105 ALA A C 1
ATOM 759 O O . ALA A 1 105 ? -11.298 7.123 3.187 1.00 90.19 105 ALA A O 1
ATOM 760 N N . ASP A 1 106 ? -11.801 9.206 2.516 1.00 91.44 106 ASP A N 1
ATOM 761 C CA . ASP A 1 106 ? -11.926 9.817 3.839 1.00 91.44 106 ASP A CA 1
ATOM 762 C C . ASP A 1 106 ? -13.005 9.151 4.699 1.00 91.44 106 ASP A C 1
ATOM 764 O O . ASP A 1 106 ? -12.791 8.973 5.896 1.00 91.44 106 ASP A O 1
ATOM 768 N N . ALA A 1 107 ? -14.113 8.705 4.104 1.00 91.25 107 ALA A N 1
ATOM 769 C CA . ALA A 1 107 ? -15.175 8.006 4.825 1.00 91.25 107 ALA A CA 1
ATOM 770 C C . ALA A 1 107 ? -14.697 6.670 5.424 1.00 91.25 107 ALA A C 1
ATOM 772 O O . ALA A 1 107 ? -15.028 6.349 6.565 1.00 91.25 107 ALA A O 1
ATOM 773 N N . ILE A 1 108 ? -13.888 5.904 4.685 1.00 91.38 108 ILE A N 1
ATOM 774 C CA . ILE A 1 108 ? -13.346 4.619 5.159 1.00 91.38 108 ILE A CA 1
ATOM 775 C C . ILE A 1 108 ? -12.272 4.841 6.218 1.00 91.38 108 ILE A C 1
ATOM 777 O O . ILE A 1 108 ? -12.254 4.152 7.237 1.00 91.38 108 ILE A O 1
ATOM 781 N N . ILE A 1 109 ? -11.398 5.823 5.998 1.00 92.19 109 ILE A N 1
ATOM 782 C CA . ILE A 1 109 ? -10.337 6.176 6.946 1.00 92.19 109 ILE A CA 1
ATOM 783 C C . ILE A 1 109 ? -10.946 6.666 8.266 1.00 92.19 109 ILE A C 1
ATOM 785 O O . ILE A 1 109 ? -10.490 6.255 9.332 1.00 92.19 109 ILE A O 1
ATOM 789 N N . ALA A 1 110 ? -11.994 7.494 8.204 1.00 91.56 110 ALA A N 1
ATOM 790 C CA . ALA A 1 110 ? -12.719 7.968 9.379 1.00 91.56 110 ALA A CA 1
ATOM 791 C C . ALA A 1 110 ? -13.387 6.812 10.135 1.00 91.56 110 ALA A C 1
ATOM 793 O O . ALA A 1 110 ? -13.180 6.682 11.337 1.00 91.56 110 ALA A O 1
ATOM 794 N N . ALA A 1 111 ? -14.095 5.919 9.435 1.00 91.44 111 ALA A N 1
ATOM 795 C CA . ALA A 1 111 ? -14.724 4.756 10.061 1.00 91.44 111 ALA A CA 1
ATOM 796 C C . ALA A 1 111 ? -13.701 3.838 10.758 1.00 91.44 111 ALA A C 1
ATOM 798 O O . ALA A 1 111 ? -13.946 3.357 11.862 1.00 91.44 111 ALA A O 1
ATOM 799 N N . TYR A 1 112 ? -12.531 3.629 10.145 1.00 91.00 112 TYR A N 1
ATOM 800 C CA . TYR A 1 112 ? -11.444 2.867 10.762 1.00 91.00 112 TYR A CA 1
ATOM 801 C C . TYR A 1 112 ? -10.900 3.552 12.027 1.00 91.00 112 TYR A C 1
ATOM 803 O O . TYR A 1 112 ? -10.664 2.892 13.042 1.00 91.00 112 TYR A O 1
ATOM 811 N N . ALA A 1 113 ? -10.712 4.875 11.979 1.00 90.06 113 ALA A N 1
ATOM 812 C CA . ALA A 1 113 ? -10.245 5.661 13.118 1.00 90.06 113 ALA A CA 1
ATOM 813 C C . ALA A 1 113 ? -11.237 5.620 14.292 1.00 90.06 113 ALA A C 1
ATOM 815 O O . ALA A 1 113 ? -10.817 5.418 15.433 1.00 90.06 113 ALA A O 1
ATOM 816 N N . ASP A 1 114 ? -12.533 5.761 14.004 1.00 92.50 114 ASP A N 1
ATOM 817 C CA . ASP A 1 114 ? -13.611 5.712 14.995 1.00 92.50 114 ASP A CA 1
ATOM 818 C C . ASP A 1 114 ? -13.661 4.347 15.695 1.00 92.50 114 ASP A C 1
ATOM 820 O O . ASP A 1 114 ? -13.734 4.283 16.924 1.00 92.50 114 ASP A O 1
ATOM 824 N N . GLU A 1 115 ? -13.543 3.253 14.938 1.00 91.38 115 GLU A N 1
ATOM 825 C CA . GLU A 1 115 ? -13.540 1.900 15.502 1.00 91.38 115 GLU A CA 1
ATOM 826 C C . GLU A 1 115 ? -12.292 1.650 16.360 1.00 91.38 115 GLU A C 1
ATOM 828 O O . GLU A 1 115 ? -12.376 1.100 17.459 1.00 91.38 115 GLU A O 1
ATOM 833 N N . CYS A 1 116 ? -11.120 2.117 15.921 1.00 87.81 116 CYS A N 1
ATOM 834 C CA . CYS A 1 116 ? -9.912 2.029 16.738 1.00 87.81 116 CYS A CA 1
ATOM 835 C C . CYS A 1 116 ? -10.044 2.825 18.044 1.00 87.81 116 CYS A C 1
ATOM 837 O O . CYS A 1 116 ? -9.634 2.334 19.098 1.00 87.81 116 CYS A O 1
ATOM 839 N N . ALA A 1 117 ? -10.641 4.020 18.000 1.00 88.81 117 ALA A N 1
ATOM 840 C CA . ALA A 1 117 ? -10.904 4.821 19.193 1.00 88.81 117 ALA A CA 1
ATOM 841 C C . ALA A 1 117 ? -11.878 4.113 20.148 1.00 88.81 117 ALA A C 1
ATOM 843 O O . ALA A 1 117 ? -11.636 4.081 21.357 1.00 88.81 117 ALA A O 1
ATOM 844 N N . LEU A 1 118 ? -12.934 3.494 19.613 1.00 91.94 118 LEU A N 1
ATOM 845 C CA . LEU A 1 118 ? -13.908 2.718 20.383 1.00 91.94 118 LEU A CA 1
ATOM 846 C C . LEU A 1 118 ? -13.264 1.509 21.079 1.00 91.94 118 LEU A C 1
ATOM 848 O O . LEU A 1 118 ? -13.566 1.226 22.240 1.00 91.94 118 LEU A O 1
ATOM 852 N N . LEU A 1 119 ? -12.360 0.816 20.385 1.00 88.44 119 LEU A N 1
ATOM 853 C CA . LEU A 1 119 ? -11.662 -0.371 20.885 1.00 88.44 119 LEU A CA 1
ATOM 854 C C . LEU A 1 119 ? -10.433 -0.044 21.750 1.00 88.44 119 LEU A C 1
ATOM 856 O O . LEU A 1 119 ? -9.812 -0.956 22.299 1.00 88.44 119 LEU A O 1
ATOM 860 N N . GLY A 1 120 ? -10.058 1.233 21.874 1.00 86.00 120 GLY A N 1
ATOM 861 C CA . GLY A 1 120 ? -8.828 1.651 22.553 1.00 86.00 120 GLY A CA 1
ATOM 862 C C . GLY A 1 120 ? -7.553 1.173 21.847 1.00 86.00 120 GLY A C 1
ATOM 863 O O . GLY A 1 120 ? -6.511 1.023 22.489 1.00 86.00 120 GLY A O 1
ATOM 864 N N . ALA A 1 121 ? -7.629 0.901 20.543 1.00 80.94 121 ALA A N 1
ATOM 865 C CA . ALA A 1 121 ? -6.491 0.486 19.739 1.00 80.94 121 ALA A CA 1
ATOM 866 C C . ALA A 1 121 ? -5.587 1.695 19.428 1.00 80.94 121 ALA A C 1
ATOM 868 O O . ALA A 1 121 ? -6.087 2.779 19.111 1.00 80.94 121 ALA A O 1
ATOM 869 N N . PRO A 1 122 ? -4.252 1.544 19.493 1.00 70.75 122 PRO A N 1
ATOM 870 C CA . PRO A 1 122 ? -3.339 2.641 19.211 1.00 70.75 122 PRO A CA 1
ATOM 871 C C . PRO A 1 122 ? -3.392 3.013 17.725 1.00 70.75 122 PRO A C 1
ATOM 873 O O . PRO A 1 122 ? -2.914 2.273 16.865 1.00 70.75 122 PRO A O 1
ATOM 876 N N . VAL A 1 123 ? -3.938 4.192 17.427 1.00 68.25 123 VAL A N 1
ATOM 877 C CA . VAL A 1 123 ? -3.875 4.789 16.090 1.00 68.25 123 VAL A CA 1
ATOM 878 C C . VAL A 1 123 ? -2.642 5.678 16.015 1.00 68.25 123 VAL A C 1
ATOM 880 O O . VAL A 1 123 ? -2.594 6.748 16.619 1.00 68.25 123 VAL A O 1
ATOM 883 N N . VAL A 1 124 ? -1.631 5.239 15.269 1.00 71.12 124 VAL A N 1
ATOM 884 C CA . VAL A 1 124 ? -0.423 6.034 15.017 1.00 71.12 124 VAL A CA 1
ATOM 885 C C . VAL A 1 124 ? -0.497 6.577 13.599 1.00 71.12 124 VAL A C 1
ATOM 887 O O . VAL A 1 124 ? -0.316 5.801 12.675 1.00 71.12 124 VAL A O 1
ATOM 890 N N . ASP A 1 125 ? -0.748 7.877 13.430 1.00 83.75 125 ASP A N 1
ATOM 891 C CA . ASP A 1 125 ? -0.611 8.608 12.155 1.00 83.75 125 ASP A CA 1
ATOM 892 C C . ASP A 1 125 ? -1.121 7.828 10.916 1.00 83.75 125 ASP A C 1
ATOM 894 O O . ASP A 1 125 ? -0.347 7.242 10.154 1.00 83.75 125 ASP A O 1
ATOM 898 N N . LEU A 1 126 ? -2.449 7.774 10.732 1.00 86.88 126 LEU A N 1
ATOM 899 C CA . LEU A 1 126 ? -3.080 6.986 9.659 1.00 86.88 126 LEU A CA 1
ATOM 900 C C . LEU A 1 126 ? -2.609 7.385 8.261 1.00 86.88 126 LEU A C 1
ATOM 902 O O . LEU A 1 126 ? -2.492 6.518 7.399 1.00 86.88 126 LEU A O 1
ATOM 906 N N . ALA A 1 127 ? -2.316 8.667 8.036 1.00 88.69 127 ALA A N 1
ATOM 907 C CA . ALA A 1 127 ? -1.788 9.130 6.759 1.00 88.69 127 ALA A CA 1
ATOM 908 C C . ALA A 1 127 ? -0.436 8.465 6.464 1.00 88.69 127 ALA A C 1
ATOM 910 O O . ALA A 1 127 ? -0.234 7.918 5.378 1.00 88.69 127 ALA A O 1
ATOM 911 N N . TRP A 1 128 ? 0.458 8.435 7.456 1.00 89.06 128 TRP A N 1
ATOM 912 C CA . TRP A 1 128 ? 1.747 7.761 7.336 1.00 89.06 128 TRP A CA 1
ATOM 913 C C . TRP A 1 128 ? 1.601 6.244 7.145 1.00 89.06 128 TRP A C 1
ATOM 915 O O . TRP A 1 128 ? 2.266 5.670 6.280 1.00 89.06 128 TRP A O 1
ATOM 925 N N . GLN A 1 129 ? 0.701 5.589 7.888 1.00 88.00 129 GLN A N 1
ATOM 926 C CA . GLN A 1 129 ? 0.452 4.149 7.720 1.00 88.00 129 GLN A CA 1
ATOM 927 C C . GLN A 1 129 ? -0.106 3.806 6.336 1.00 88.00 129 GLN A C 1
ATOM 929 O O . GLN A 1 129 ? 0.302 2.805 5.752 1.00 88.00 129 GLN A O 1
ATOM 934 N N . LEU A 1 130 ? -1.005 4.628 5.794 1.00 90.44 130 LEU A N 1
ATOM 935 C CA . LEU A 1 130 ? -1.564 4.440 4.455 1.00 90.44 130 LEU A CA 1
ATOM 936 C C . LEU A 1 130 ? -0.508 4.614 3.364 1.00 90.44 130 LEU A C 1
ATOM 938 O O . LEU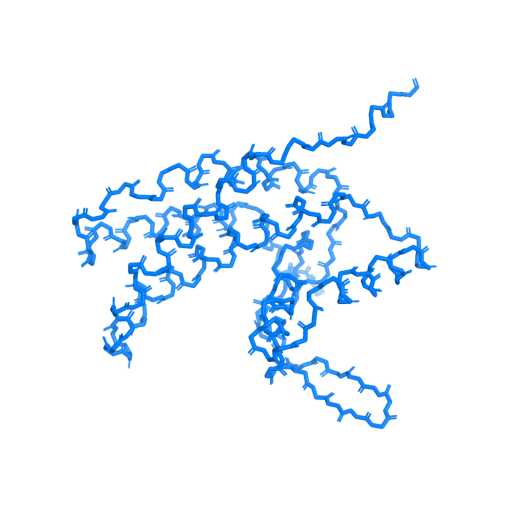 A 1 130 ? -0.461 3.798 2.445 1.00 90.44 130 LEU A O 1
ATOM 942 N N . ALA A 1 131 ? 0.362 5.621 3.476 1.00 91.56 131 ALA A N 1
ATOM 943 C CA . ALA A 1 131 ? 1.471 5.815 2.539 1.00 91.56 131 ALA A CA 1
ATOM 944 C C . ALA A 1 131 ? 2.457 4.633 2.580 1.00 91.56 131 ALA A C 1
ATOM 946 O O . ALA A 1 131 ? 2.872 4.105 1.541 1.00 91.56 131 ALA A O 1
ATOM 947 N N . LEU A 1 132 ? 2.778 4.147 3.785 1.00 91.19 132 LEU A N 1
ATOM 948 C CA . LEU A 1 132 ? 3.598 2.951 3.969 1.00 91.19 132 LEU A CA 1
ATOM 949 C C . LEU A 1 132 ? 2.919 1.711 3.373 1.00 91.19 132 LEU A C 1
ATOM 951 O O . LEU A 1 132 ? 3.548 0.964 2.625 1.00 91.19 132 LEU A O 1
ATOM 955 N N . GLY A 1 133 ? 1.628 1.530 3.638 1.00 91.06 133 GLY A N 1
ATOM 956 C CA . GLY A 1 133 ? 0.808 0.468 3.069 1.00 91.06 133 GLY A CA 1
ATOM 957 C C . GLY A 1 133 ? 0.773 0.469 1.551 1.00 91.06 133 GLY A C 1
ATOM 958 O O . GLY A 1 133 ? 0.951 -0.577 0.926 1.00 91.06 133 GLY A O 1
ATOM 959 N N . GLY A 1 134 ? 0.628 1.650 0.954 1.00 91.69 134 GLY A N 1
ATOM 960 C CA . GLY A 1 134 ? 0.674 1.830 -0.490 1.00 91.69 134 GLY A CA 1
ATOM 961 C C . GLY A 1 134 ? 2.027 1.491 -1.089 1.00 91.69 134 GLY A C 1
ATOM 962 O O . GLY A 1 134 ? 2.087 0.837 -2.131 1.00 91.69 134 GLY A O 1
ATOM 963 N N . THR A 1 135 ? 3.107 1.846 -0.397 1.00 91.50 135 THR A N 1
ATOM 964 C CA . THR A 1 135 ? 4.471 1.468 -0.788 1.00 91.50 135 THR A CA 1
ATOM 965 C C . THR A 1 135 ? 4.645 -0.049 -0.776 1.00 91.50 135 THR A C 1
ATOM 967 O O . THR A 1 135 ? 5.069 -0.630 -1.776 1.00 91.50 135 THR A O 1
ATOM 970 N N . VAL A 1 136 ? 4.246 -0.713 0.314 1.00 90.56 136 VAL A N 1
ATOM 971 C CA . VAL A 1 136 ? 4.315 -2.178 0.442 1.00 90.56 136 VAL A CA 1
ATOM 972 C C . VAL A 1 136 ? 3.476 -2.870 -0.628 1.00 90.56 136 VAL A C 1
ATOM 974 O O . VAL A 1 136 ? 3.968 -3.775 -1.300 1.00 90.56 136 VAL A O 1
ATOM 977 N N . TRP A 1 137 ? 2.224 -2.446 -0.813 1.00 91.19 137 TRP A N 1
ATOM 978 C CA . TRP A 1 137 ? 1.342 -3.031 -1.819 1.00 91.19 137 TRP A CA 1
ATOM 979 C C . TRP A 1 137 ? 1.930 -2.881 -3.224 1.00 91.19 137 TRP A C 1
ATOM 981 O O . TRP A 1 137 ? 1.977 -3.856 -3.969 1.00 91.19 137 TRP A O 1
ATOM 991 N N . THR A 1 138 ? 2.450 -1.697 -3.564 1.00 92.06 138 THR A N 1
ATOM 992 C CA . THR A 1 138 ? 3.002 -1.429 -4.901 1.00 92.06 138 THR A CA 1
ATOM 993 C C . THR A 1 138 ? 4.231 -2.289 -5.182 1.00 92.06 138 THR A C 1
ATOM 995 O O . THR A 1 138 ? 4.323 -2.890 -6.249 1.00 92.06 138 THR A O 1
ATOM 998 N N . VAL A 1 139 ? 5.140 -2.430 -4.211 1.00 91.25 139 VAL A N 1
ATOM 999 C CA . VAL A 1 139 ? 6.303 -3.324 -4.329 1.00 91.25 139 VAL A CA 1
ATOM 1000 C C . VAL A 1 139 ? 5.870 -4.777 -4.542 1.00 91.25 139 VAL A C 1
ATOM 1002 O O . VAL A 1 139 ? 6.447 -5.475 -5.376 1.00 91.25 139 VAL A O 1
A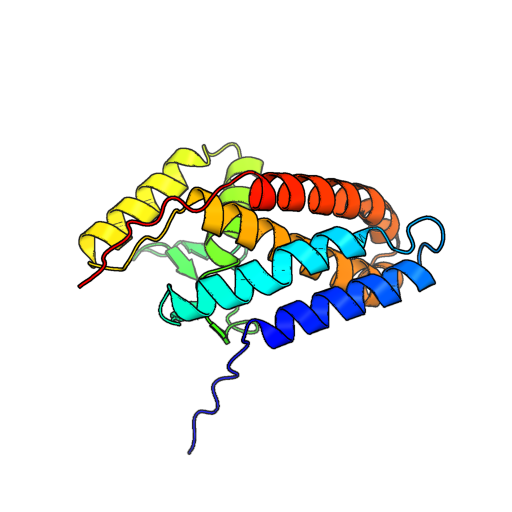TOM 1005 N N . ARG A 1 140 ? 4.840 -5.240 -3.824 1.00 90.12 140 ARG A N 1
ATOM 1006 C CA . ARG A 1 140 ? 4.326 -6.614 -3.951 1.00 90.12 140 ARG A CA 1
ATOM 1007 C C . ARG A 1 140 ? 3.649 -6.853 -5.295 1.00 90.12 140 ARG A C 1
ATOM 1009 O O . ARG A 1 140 ? 3.920 -7.876 -5.921 1.00 90.12 140 ARG A O 1
ATOM 1016 N N . ALA A 1 141 ? 2.826 -5.909 -5.747 1.00 91.12 141 ALA A N 1
ATOM 1017 C CA . ALA A 1 141 ? 2.188 -5.952 -7.057 1.00 91.12 141 ALA A CA 1
ATOM 1018 C C . ALA A 1 141 ? 3.241 -5.979 -8.172 1.00 91.12 141 ALA A C 1
ATOM 1020 O O . ALA A 1 141 ? 3.197 -6.844 -9.044 1.00 91.12 141 ALA A O 1
ATOM 1021 N N . LEU A 1 142 ? 4.244 -5.102 -8.093 1.00 94.44 142 LEU A N 1
ATOM 1022 C CA . LEU A 1 142 ? 5.332 -5.042 -9.061 1.00 94.44 142 LEU A CA 1
ATOM 1023 C C . LEU A 1 142 ? 6.162 -6.329 -9.077 1.00 94.44 142 LEU A C 1
ATOM 1025 O O . LEU A 1 142 ? 6.411 -6.870 -10.150 1.00 94.44 142 LEU A O 1
ATOM 1029 N N . ARG A 1 143 ? 6.531 -6.872 -7.907 1.00 94.31 143 ARG A N 1
ATOM 1030 C CA . ARG A 1 143 ? 7.203 -8.177 -7.814 1.00 94.31 143 ARG A CA 1
ATOM 1031 C C . ARG A 1 143 ? 6.389 -9.264 -8.509 1.00 94.31 143 ARG A C 1
ATOM 1033 O O . ARG A 1 143 ? 6.942 -10.006 -9.310 1.00 94.31 143 ARG A O 1
ATOM 1040 N N . TRP A 1 144 ? 5.094 -9.358 -8.203 1.00 93.56 144 TRP A N 1
ATOM 1041 C CA . TRP A 1 144 ? 4.225 -10.365 -8.807 1.00 93.56 144 TRP A CA 1
ATOM 1042 C C . TRP A 1 144 ? 4.162 -10.210 -10.328 1.00 93.56 144 TRP A C 1
ATOM 1044 O O . TRP A 1 144 ? 4.327 -11.200 -11.036 1.00 93.56 144 TRP A O 1
ATOM 1054 N N . VAL A 1 145 ? 3.995 -8.985 -10.840 1.00 95.56 145 VAL A N 1
ATOM 1055 C CA . VAL A 1 145 ? 3.995 -8.727 -12.287 1.00 95.56 145 VAL A CA 1
ATOM 1056 C C . VAL A 1 145 ? 5.303 -9.198 -12.919 1.00 95.56 145 VAL A C 1
ATOM 1058 O O . VAL A 1 145 ? 5.257 -9.907 -13.918 1.00 95.56 145 VAL A O 1
ATOM 1061 N N . LEU A 1 146 ? 6.448 -8.842 -12.334 1.00 95.19 146 LEU A N 1
ATOM 1062 C CA . LEU A 1 146 ? 7.774 -9.135 -12.886 1.00 95.19 146 LEU A CA 1
ATOM 1063 C C . LEU A 1 146 ? 8.150 -10.620 -12.833 1.00 95.19 146 LEU A C 1
ATOM 1065 O O . LEU A 1 146 ? 8.769 -11.113 -13.767 1.00 95.19 146 LEU A O 1
ATOM 1069 N N . GLU A 1 147 ? 7.811 -11.316 -11.747 1.00 93.88 147 GLU A N 1
ATOM 1070 C CA . GLU A 1 147 ? 8.204 -12.717 -11.542 1.00 93.88 147 GLU A CA 1
ATOM 1071 C C . GLU A 1 147 ? 7.209 -13.708 -12.161 1.00 93.88 147 GLU A C 1
ATOM 1073 O O . GLU A 1 147 ? 7.609 -14.777 -12.610 1.00 93.88 147 GLU A O 1
ATOM 1078 N N . GLU A 1 148 ? 5.919 -13.368 -12.189 1.00 92.94 148 GLU A N 1
ATOM 1079 C CA . GLU A 1 148 ? 4.847 -14.297 -12.567 1.00 92.94 148 GLU A CA 1
ATOM 1080 C C . GLU A 1 148 ? 3.944 -13.713 -13.658 1.00 92.94 148 GLU A C 1
ATOM 1082 O O . GLU A 1 148 ? 3.651 -14.371 -14.659 1.00 92.94 148 GLU A O 1
ATOM 1087 N N . GLY A 1 149 ? 3.510 -12.461 -13.486 1.00 91.62 149 GLY A N 1
ATOM 1088 C CA . GLY A 1 149 ? 2.531 -11.810 -14.354 1.00 91.62 149 GLY A CA 1
ATOM 1089 C C . GLY A 1 149 ? 2.954 -11.822 -15.816 1.00 91.62 149 GLY A C 1
ATOM 1090 O O . GLY A 1 149 ? 2.203 -12.311 -16.651 1.00 91.62 149 GLY A O 1
ATOM 1091 N N . VAL A 1 150 ? 4.186 -11.411 -16.125 1.00 92.19 150 VAL A N 1
ATOM 1092 C CA . VAL A 1 150 ? 4.692 -11.363 -17.510 1.00 92.19 150 VAL A CA 1
ATOM 1093 C C . VAL A 1 150 ? 4.705 -12.728 -18.211 1.00 92.19 150 VAL A C 1
ATOM 1095 O O . VAL A 1 150 ? 4.746 -12.788 -19.440 1.00 92.19 150 VAL A O 1
ATOM 1098 N N . HIS A 1 151 ? 4.661 -13.826 -17.453 1.00 91.31 151 HIS A N 1
ATOM 1099 C CA . HIS A 1 151 ? 4.639 -15.190 -17.978 1.00 91.31 151 HIS A CA 1
ATOM 1100 C C . HIS A 1 151 ? 3.226 -15.778 -18.065 1.00 91.31 151 HIS A C 1
ATOM 1102 O O . HIS A 1 151 ? 2.957 -16.579 -18.962 1.00 91.31 151 HIS A O 1
ATOM 1108 N N . VAL A 1 152 ? 2.328 -15.396 -17.153 1.00 93.12 152 VAL A N 1
ATOM 1109 C CA . VAL A 1 152 ? 0.959 -15.937 -17.057 1.00 93.12 152 VAL A CA 1
ATOM 1110 C C . VAL A 1 152 ? -0.067 -15.056 -17.778 1.00 93.12 152 VAL A C 1
ATOM 1112 O O . VAL A 1 152 ? -1.009 -15.569 -18.380 1.00 93.12 152 VAL A O 1
ATOM 1115 N N . VAL A 1 153 ? 0.121 -13.739 -17.738 1.00 92.38 153 VAL A N 1
ATOM 1116 C CA . VAL A 1 153 ? -0.738 -12.706 -18.330 1.00 92.38 153 VAL A CA 1
ATOM 1117 C C . VAL A 1 153 ? 0.157 -11.745 -19.122 1.00 92.38 153 VAL A C 1
ATOM 1119 O O . VAL A 1 153 ? 0.590 -10.732 -18.582 1.00 92.38 153 VAL A O 1
ATOM 1122 N N . PRO A 1 154 ? 0.471 -12.033 -20.397 1.00 87.25 154 PRO A N 1
ATOM 1123 C CA . PRO A 1 154 ? 1.436 -11.247 -21.174 1.00 87.25 154 PRO A CA 1
ATOM 1124 C C . PRO A 1 154 ? 1.144 -9.739 -21.220 1.00 87.25 154 PRO A C 1
ATOM 1126 O O . PRO A 1 154 ? 2.069 -8.927 -21.271 1.00 87.25 154 PRO A O 1
ATOM 1129 N N . GLU A 1 155 ? -0.129 -9.340 -21.159 1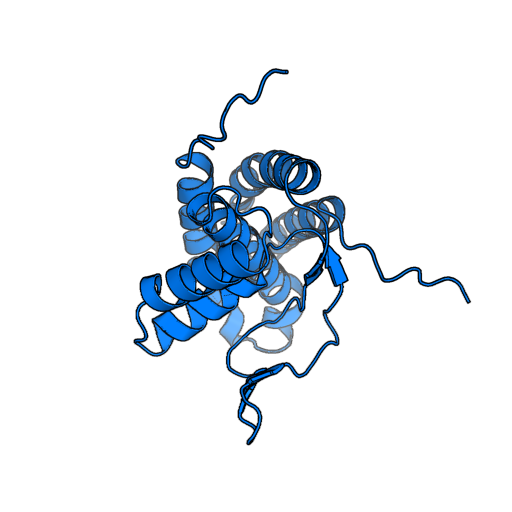.00 91.94 155 GLU A N 1
ATOM 1130 C CA . GLU A 1 155 ? -0.542 -7.935 -21.108 1.00 91.94 155 GLU A CA 1
ATOM 1131 C C . GLU A 1 155 ? -0.041 -7.195 -19.855 1.00 91.94 155 GLU A C 1
ATOM 1133 O O . GLU A 1 155 ? 0.090 -5.968 -19.890 1.00 91.94 155 GLU A O 1
ATOM 1138 N N . SER A 1 156 ? 0.304 -7.902 -18.770 1.00 92.06 156 SER A N 1
ATOM 1139 C CA . SER A 1 156 ? 0.765 -7.293 -17.516 1.00 92.06 156 SER A CA 1
ATOM 1140 C C . SER A 1 156 ? 2.084 -6.532 -17.654 1.00 92.06 156 SER A C 1
ATOM 1142 O O . SER A 1 156 ? 2.393 -5.692 -16.813 1.00 92.06 156 SER A O 1
ATOM 1144 N N . VAL A 1 157 ? 2.859 -6.776 -18.720 1.00 91.25 157 VAL A N 1
ATOM 1145 C CA . VAL A 1 157 ? 4.055 -5.980 -19.055 1.00 91.25 157 VAL A CA 1
ATOM 1146 C C . VAL A 1 157 ? 3.709 -4.492 -19.161 1.00 91.25 157 VAL A C 1
ATOM 1148 O O . VAL A 1 157 ? 4.506 -3.642 -18.768 1.00 91.25 157 VAL A O 1
ATOM 1151 N N . THR A 1 158 ? 2.506 -4.171 -19.649 1.00 92.88 158 THR A N 1
ATOM 1152 C CA . THR A 1 158 ? 2.043 -2.782 -19.794 1.00 92.88 158 THR A CA 1
ATOM 1153 C C . THR A 1 158 ? 1.795 -2.085 -18.456 1.00 92.88 158 THR A C 1
ATOM 1155 O O . THR A 1 158 ? 1.766 -0.861 -18.414 1.00 92.88 158 THR A O 1
ATOM 1158 N N . TRP A 1 159 ? 1.671 -2.838 -17.358 1.00 95.19 159 TRP A N 1
ATOM 1159 C CA . TRP A 1 159 ? 1.433 -2.299 -16.015 1.00 95.19 159 TRP A CA 1
ATOM 1160 C C . TRP A 1 159 ? 2.731 -1.918 -15.294 1.00 95.19 159 TRP A C 1
ATOM 1162 O O . TRP A 1 159 ? 2.682 -1.263 -14.257 1.00 95.19 159 TRP A O 1
ATOM 1172 N N . ILE A 1 160 ? 3.900 -2.322 -15.813 1.00 95.62 160 ILE A N 1
ATOM 1173 C CA . ILE A 1 160 ? 5.194 -2.089 -15.150 1.00 95.62 160 ILE A CA 1
ATOM 1174 C C . ILE A 1 160 ? 5.469 -0.590 -15.000 1.00 95.62 160 ILE A C 1
ATOM 1176 O O . ILE A 1 160 ? 5.819 -0.153 -13.907 1.00 95.62 160 ILE A O 1
ATOM 1180 N N . ASP A 1 161 ? 5.292 0.195 -16.066 1.00 95.44 161 ASP A N 1
ATOM 1181 C CA . ASP A 1 161 ? 5.586 1.634 -16.033 1.00 95.44 161 ASP A CA 1
ATOM 1182 C C . ASP A 1 161 ? 4.675 2.361 -15.026 1.00 95.44 161 ASP A C 1
ATOM 1184 O O . ASP A 1 161 ? 5.159 3.144 -14.210 1.00 95.44 161 ASP A O 1
ATOM 1188 N N . GLU A 1 162 ? 3.380 2.025 -15.011 1.00 94.81 162 GLU A N 1
ATOM 1189 C CA . GLU A 1 162 ? 2.406 2.567 -14.053 1.00 94.81 162 GLU A CA 1
ATOM 1190 C C . GLU A 1 162 ? 2.760 2.193 -12.606 1.00 94.81 162 GLU A C 1
ATOM 1192 O O . GLU A 1 162 ? 2.718 3.036 -11.710 1.00 94.81 162 GLU A O 1
ATOM 1197 N N . LEU A 1 163 ? 3.156 0.942 -12.355 1.00 95.12 163 LEU A N 1
ATOM 1198 C CA . LEU A 1 163 ? 3.547 0.491 -11.018 1.00 95.12 163 LEU A CA 1
ATOM 1199 C C . LEU A 1 163 ? 4.849 1.146 -10.539 1.00 95.12 163 LEU A C 1
ATOM 1201 O O . LEU A 1 163 ? 4.990 1.412 -9.345 1.00 95.12 163 LEU A O 1
ATOM 1205 N N . ILE A 1 164 ? 5.785 1.443 -11.443 1.00 95.75 164 ILE A N 1
ATOM 1206 C CA . ILE A 1 164 ? 7.011 2.188 -11.124 1.00 95.75 164 ILE A CA 1
ATOM 1207 C C . ILE A 1 164 ? 6.693 3.646 -10.795 1.00 95.75 164 ILE A C 1
ATOM 1209 O O . ILE A 1 164 ? 7.179 4.160 -9.784 1.00 95.75 164 ILE A O 1
ATOM 1213 N N . GLU A 1 165 ? 5.851 4.302 -1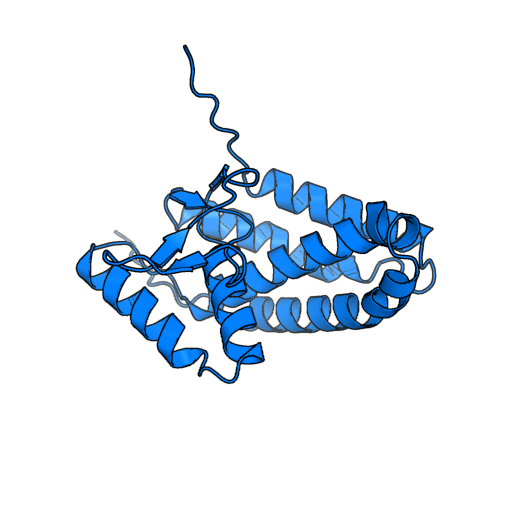1.595 1.00 95.31 165 GLU A N 1
ATOM 1214 C CA . GLU A 1 165 ? 5.374 5.655 -11.300 1.00 95.31 165 GLU A CA 1
ATOM 1215 C C . GLU A 1 165 ? 4.669 5.689 -9.940 1.00 95.31 165 GLU A C 1
ATOM 1217 O O . GLU A 1 165 ? 5.001 6.508 -9.076 1.00 95.31 165 GLU A O 1
ATOM 1222 N N . ARG A 1 166 ? 3.768 4.730 -9.698 1.00 93.75 166 ARG A N 1
ATOM 1223 C CA . ARG A 1 166 ? 3.066 4.602 -8.423 1.00 93.75 166 ARG A CA 1
ATOM 1224 C C . ARG A 1 166 ? 4.035 4.405 -7.266 1.00 93.75 166 ARG A C 1
ATOM 1226 O O . ARG A 1 166 ? 3.847 5.055 -6.240 1.00 93.75 166 ARG A O 1
ATOM 1233 N N . ALA A 1 167 ? 5.064 3.568 -7.424 1.00 92.75 167 ALA A N 1
ATOM 1234 C CA . ALA A 1 167 ? 6.087 3.339 -6.404 1.00 92.75 167 ALA A CA 1
ATOM 1235 C C . ALA A 1 167 ? 6.833 4.636 -6.064 1.00 92.75 167 ALA A C 1
ATOM 1237 O O . ALA A 1 167 ? 7.079 4.907 -4.887 1.00 92.75 167 ALA A O 1
ATOM 1238 N N . GLY A 1 168 ? 7.141 5.460 -7.070 1.00 93.25 168 GLY A N 1
ATOM 1239 C CA . GLY A 1 168 ? 7.715 6.792 -6.883 1.00 93.25 168 GLY A CA 1
ATOM 1240 C C . GLY A 1 168 ? 6.811 7.703 -6.051 1.00 93.25 168 GLY A C 1
ATOM 1241 O O . GLY A 1 168 ? 7.254 8.219 -5.024 1.00 93.25 168 GLY A O 1
ATOM 1242 N N . VAL A 1 169 ? 5.536 7.819 -6.437 1.00 93.38 169 VAL A N 1
ATOM 1243 C CA . VAL A 1 169 ? 4.540 8.668 -5.757 1.00 93.38 169 VAL A CA 1
ATOM 1244 C C . VAL A 1 169 ? 4.363 8.274 -4.291 1.00 93.38 169 VAL A C 1
ATOM 1246 O O . VAL A 1 169 ? 4.498 9.118 -3.409 1.00 93.38 169 VAL A O 1
ATOM 1249 N N . VAL A 1 170 ? 4.119 6.994 -3.997 1.00 91.44 170 VAL A N 1
ATOM 1250 C CA . VAL A 1 170 ? 3.902 6.551 -2.605 1.00 91.44 170 VAL A CA 1
ATOM 1251 C C . VAL A 1 170 ? 5.179 6.637 -1.762 1.00 91.44 170 VAL A C 1
ATOM 1253 O O . VAL A 1 170 ? 5.107 6.896 -0.562 1.00 91.44 170 VAL A O 1
ATOM 1256 N N . THR A 1 171 ? 6.357 6.496 -2.384 1.00 92.00 171 THR A N 1
ATOM 1257 C CA . THR A 1 171 ? 7.645 6.737 -1.713 1.00 92.00 171 THR A CA 1
ATOM 1258 C C . THR A 1 171 ? 7.813 8.216 -1.359 1.00 92.00 171 THR A C 1
ATOM 1260 O O . THR A 1 171 ? 8.289 8.527 -0.266 1.00 92.00 171 THR A O 1
ATOM 1263 N N . ASP A 1 172 ? 7.431 9.130 -2.257 1.00 92.56 172 ASP A N 1
ATOM 1264 C CA . ASP A 1 172 ? 7.452 10.576 -2.006 1.00 92.56 172 ASP A CA 1
ATOM 1265 C C . ASP A 1 172 ? 6.496 10.969 -0.884 1.00 92.56 172 ASP A C 1
ATOM 1267 O O . ASP A 1 172 ? 6.899 11.686 0.031 1.00 92.56 172 ASP A O 1
ATOM 1271 N N . GLU A 1 173 ? 5.266 10.455 -0.913 1.00 92.19 173 GLU A N 1
ATOM 1272 C CA . GLU A 1 173 ? 4.273 10.659 0.144 1.00 92.19 173 GLU A CA 1
ATOM 1273 C C . GLU A 1 173 ? 4.808 10.176 1.498 1.00 92.19 173 GLU A C 1
ATOM 1275 O O . GLU A 1 173 ? 4.826 10.934 2.469 1.00 92.19 173 GLU A O 1
ATOM 1280 N N . LEU A 1 174 ? 5.324 8.944 1.556 1.00 91.31 174 LEU A N 1
ATOM 1281 C CA . LEU A 1 174 ? 5.880 8.364 2.778 1.00 91.31 174 LEU A CA 1
ATOM 1282 C C . LEU A 1 174 ? 7.083 9.157 3.311 1.00 91.31 174 LEU A C 1
ATOM 1284 O O . LEU A 1 174 ? 7.230 9.310 4.523 1.00 91.31 174 LEU A O 1
ATOM 1288 N N . ALA A 1 175 ? 7.945 9.660 2.424 1.00 91.31 175 ALA A N 1
ATOM 1289 C CA . ALA A 1 175 ? 9.111 10.454 2.802 1.00 91.31 175 ALA A CA 1
ATOM 1290 C C . ALA A 1 175 ? 8.746 11.882 3.246 1.00 91.31 175 ALA A C 1
ATOM 1292 O O . ALA A 1 175 ? 9.421 12.441 4.112 1.00 91.31 175 ALA A O 1
ATOM 1293 N N . ALA A 1 176 ? 7.702 12.475 2.659 1.00 89.50 176 ALA A N 1
ATOM 1294 C CA . ALA A 1 176 ? 7.224 13.815 2.992 1.00 89.50 176 ALA A CA 1
ATOM 1295 C C . ALA A 1 176 ? 6.463 13.851 4.324 1.00 89.50 176 ALA A C 1
ATOM 1297 O O . ALA A 1 176 ? 6.482 14.866 5.025 1.00 89.50 176 ALA A O 1
ATOM 1298 N N . LEU A 1 177 ? 5.809 12.748 4.688 1.00 85.31 177 LEU A N 1
ATOM 1299 C CA . LEU A 1 177 ? 5.120 12.610 5.962 1.00 85.31 177 LEU A CA 1
ATOM 1300 C C . LEU A 1 177 ? 6.144 12.453 7.092 1.00 85.31 177 LEU A C 1
ATOM 1302 O O . LEU A 1 177 ? 6.603 11.359 7.430 1.00 85.31 177 LEU A O 1
ATOM 1306 N N . SER A 1 178 ? 6.503 13.579 7.710 1.00 63.25 178 SER A N 1
ATOM 1307 C CA . SER A 1 178 ? 7.193 13.568 8.994 1.00 63.25 178 SER A CA 1
ATOM 1308 C C . SER A 1 178 ? 6.236 13.010 10.041 1.00 63.25 178 SER A C 1
ATOM 1310 O O . SER A 1 178 ? 5.257 13.667 10.388 1.00 63.25 178 SER A O 1
ATOM 1312 N N . TRP A 1 179 ? 6.526 11.816 10.554 1.00 57.59 179 TRP A N 1
ATOM 1313 C CA . TRP A 1 179 ? 5.845 11.287 11.733 1.00 57.59 179 TRP A CA 1
ATOM 1314 C C . TRP A 1 179 ? 5.872 12.339 12.849 1.00 57.59 179 TRP A C 1
ATOM 1316 O O . TRP A 1 179 ? 6.946 12.734 13.305 1.00 57.59 179 TRP A O 1
ATOM 1326 N N . THR A 1 180 ? 4.695 12.802 13.265 1.00 55.78 180 THR A N 1
ATOM 1327 C CA . THR A 1 180 ? 4.532 13.832 14.309 1.00 55.78 180 THR A CA 1
ATOM 1328 C C . THR A 1 180 ? 4.373 13.236 15.704 1.00 55.78 180 THR A C 1
ATOM 1330 O O . THR A 1 180 ? 3.999 13.951 16.633 1.00 55.78 180 THR A O 1
ATOM 1333 N N . GLY A 1 181 ? 4.614 11.929 15.860 1.00 52.25 181 GLY A N 1
ATOM 1334 C CA . GLY A 1 181 ? 4.260 11.222 17.079 1.00 52.25 181 GLY A CA 1
ATOM 1335 C C . GLY A 1 181 ? 4.831 11.898 18.313 1.00 52.25 181 GLY A C 1
ATOM 1336 O O . GLY A 1 181 ? 6.017 12.223 18.385 1.00 52.25 181 GLY A O 1
ATOM 1337 N N . HIS A 1 182 ? 3.919 12.156 19.247 1.00 45.47 182 HIS A N 1
ATOM 1338 C CA . HIS A 1 182 ? 4.215 12.774 20.518 1.00 45.47 182 HIS A CA 1
ATOM 1339 C C . HIS A 1 182 ? 5.433 12.116 21.155 1.00 45.47 182 HIS A C 1
ATOM 1341 O O . HIS A 1 182 ? 5.465 10.909 21.392 1.00 45.47 182 HIS A O 1
ATOM 1347 N N . ASP A 1 183 ? 6.405 12.967 21.457 1.00 39.38 183 ASP A N 1
ATOM 1348 C CA . ASP A 1 183 ? 7.448 12.740 22.436 1.00 39.38 183 ASP A CA 1
ATOM 1349 C C . ASP A 1 183 ? 6.768 12.529 23.798 1.00 39.38 183 ASP A C 1
ATOM 1351 O O . ASP A 1 183 ? 6.646 13.439 24.615 1.00 39.38 183 ASP A O 1
ATOM 1355 N N . THR A 1 184 ? 6.220 11.338 24.034 1.00 43.28 184 THR A N 1
ATOM 1356 C CA . THR A 1 184 ? 5.907 10.889 25.390 1.00 43.28 184 THR A CA 1
ATOM 1357 C C . THR A 1 184 ? 7.209 10.389 25.995 1.00 43.28 184 THR A C 1
ATOM 1359 O O . THR A 1 184 ? 7.429 9.185 26.138 1.00 43.28 184 THR A O 1
ATOM 1362 N N . SER A 1 185 ? 8.102 11.334 26.288 1.00 31.31 185 SER A N 1
ATOM 1363 C CA . SER A 1 185 ? 9.167 11.109 27.256 1.00 31.31 185 SER A CA 1
ATOM 1364 C C . SER A 1 185 ? 8.528 10.859 28.638 1.00 31.31 185 SER A C 1
ATOM 1366 O O . SER A 1 185 ? 7.525 11.508 28.954 1.00 31.31 185 SER A O 1
ATOM 1368 N N . PRO A 1 186 ? 9.042 9.891 29.419 1.00 43.38 186 PRO A N 1
ATOM 1369 C CA . PRO A 1 186 ? 8.513 9.532 30.737 1.00 43.38 186 PRO A CA 1
ATOM 1370 C C . PRO A 1 186 ? 8.652 10.645 31.784 1.00 43.38 186 PRO A C 1
ATOM 1372 O O . PRO A 1 186 ? 9.584 11.474 31.666 1.00 43.38 186 PRO A O 1
#